Protein AF-A0A418YA74-F1 (afdb_monomer_lite)

InterPro domains:
  IPR005184 Domain of unknown function DUF306, Meta/HslJ [PF03724] (39-128)
  IPR038670 HslJ-like superfamily [G3DSA:2.40.128.270] (34-141)
  IPR053147 Heat shock protein HslJ-like [PTHR35535] (6-137)

Organism: NCBI:txid2303987

pLDDT: mean 80.52, std 19.24, range [32.88, 97.94]

Foldseek 3Di:
DDDDDDDDDDDDDDPPPDDDPPPVVPPPPPPPQQQDQDDDFAKKFWQDWAHDGDDDDLDWIWGDDPFKIWTDLSFWTKIWGWGGDRQKIATDIDIDDDDDDPVSVVSSVVVVVQRHIFGWGQDPAWTWTDDVITITIHGQDDDPPAAHSLRHHVQFLHLVNLLVCLLVLVLLSSLLSLLQNLLVVPPHDDSVPADQQDWSCNRCVDPSSLVSSLVSLCSNLCSLVVPDDPVNSVVLSVVQPNRGGSNSNSVSSVVSNDD

Sequence (259 aa):
MKYLTAVTALTATLYLSACQSDEQDSSTPPTAHAALTEIPAGDWLLVQKAQQRFSGEEQPQFVVNADEIVGSDGCNRVKGNYQIVQGRFSSELMGTRKACEPSKMALANAFNQLMTDSQVTLVQQDLVFSGEEEWRFRLRQPQESAADSQGHGPDSGTLESIGALVWQEKYQQATKEAFWLASQNGAPAPLSTISMNDAASLYLINEHSFMALSDALYAGVKRKHNSLSTAQWQKAWINAPQDGSLQQWADFVQQQVAP

Secondary structure (DSSP, 8-state):
---------------------------PPP---PPPSSPPSEEEEEEEETTEE--STTS-EEEE-SSEEEEE-SSSEEEEEEEEETTEEEEEEEE------HHHHHHHHHHHHHHHEEEEEEETTEEEEESSSEEEEEEE----SS-BTTTB-TTTTSHHHHHHHHHTT-HHHHHHHHHHHHHTTSS---GGG--TTSBGGGT--SHHHHHHHHHHHHHHHHHHSTT--HHHHHHHHTTS-TTSBHHHHHHHHHHHH--

Structure (mmCIF, N/CA/C/O backbone):
data_AF-A0A418YA74-F1
#
_entry.id   AF-A0A418YA74-F1
#
loop_
_atom_site.group_PDB
_atom_site.id
_atom_site.type_symbol
_atom_site.label_atom_id
_atom_site.label_alt_id
_atom_site.label_comp_id
_atom_site.label_asym_id
_atom_site.label_entity_id
_atom_site.label_seq_id
_atom_site.pdbx_PDB_ins_code
_atom_site.Cartn_x
_atom_site.Cartn_y
_atom_site.Cartn_z
_atom_site.occupancy
_atom_site.B_iso_or_equiv
_atom_site.auth_seq_id
_atom_site.auth_comp_id
_atom_site.auth_asym_id
_atom_site.auth_atom_id
_atom_site.pdbx_PDB_model_num
ATOM 1 N N . MET A 1 1 ? 51.220 -28.040 62.172 1.00 36.12 1 MET A N 1
ATOM 2 C CA . MET A 1 1 ? 52.446 -28.420 61.430 1.00 36.12 1 MET A CA 1
ATOM 3 C C . MET A 1 1 ? 52.075 -29.627 60.568 1.00 36.12 1 MET A C 1
ATOM 5 O O . MET A 1 1 ? 51.506 -30.548 61.126 1.00 36.12 1 MET A O 1
ATOM 9 N N . LYS A 1 2 ? 52.055 -29.518 59.225 1.00 36.34 2 LYS A N 1
ATOM 10 C CA . LYS A 1 2 ? 53.172 -29.911 58.322 1.00 36.34 2 LYS A CA 1
ATOM 11 C C . LYS A 1 2 ? 53.558 -31.383 58.596 1.00 36.34 2 LYS A C 1
ATOM 13 O O . LYS A 1 2 ? 54.011 -31.627 59.701 1.00 36.34 2 LYS A O 1
ATOM 18 N N . TYR A 1 3 ? 53.405 -32.406 57.750 1.00 39.81 3 TYR A N 1
ATOM 19 C CA . TYR A 1 3 ? 53.555 -32.612 56.294 1.00 39.81 3 TYR A CA 1
ATOM 20 C C . TYR A 1 3 ? 53.108 -34.088 56.025 1.00 39.81 3 TYR A C 1
ATOM 22 O O . TYR A 1 3 ? 53.285 -34.912 56.912 1.00 39.81 3 TYR A O 1
ATOM 30 N N . LEU A 1 4 ? 52.357 -34.451 54.974 1.00 41.69 4 LEU A N 1
ATOM 31 C CA . LEU A 1 4 ? 52.767 -34.786 53.589 1.00 41.69 4 LEU A CA 1
ATOM 32 C C . LEU A 1 4 ? 52.530 -36.288 53.266 1.00 41.69 4 LEU A C 1
ATOM 34 O O . LEU A 1 4 ? 53.088 -37.168 53.907 1.00 41.69 4 LEU A O 1
ATOM 38 N N . THR A 1 5 ? 51.686 -36.505 52.248 1.00 46.53 5 THR A N 1
ATOM 39 C CA . THR A 1 5 ? 51.640 -37.583 51.225 1.00 46.53 5 THR A CA 1
ATOM 40 C C . THR A 1 5 ? 51.884 -39.057 51.566 1.00 46.53 5 THR A C 1
ATOM 42 O O . THR A 1 5 ? 52.995 -39.454 51.899 1.00 46.53 5 THR A O 1
ATOM 45 N N . ALA A 1 6 ? 50.932 -39.892 51.133 1.00 49.50 6 ALA A N 1
ATOM 46 C CA . ALA A 1 6 ? 51.239 -41.073 50.324 1.00 49.50 6 ALA A CA 1
ATOM 47 C C . ALA A 1 6 ? 50.156 -41.272 49.246 1.00 49.50 6 ALA A C 1
ATOM 49 O O . ALA A 1 6 ? 48.977 -41.447 49.541 1.00 49.50 6 ALA A O 1
ATOM 50 N N . VAL A 1 7 ? 50.594 -41.189 47.991 1.00 46.22 7 VAL A N 1
ATOM 51 C CA . VAL A 1 7 ? 49.857 -41.510 46.763 1.00 46.22 7 VAL A CA 1
ATOM 52 C C . VAL A 1 7 ? 49.856 -43.029 46.595 1.00 46.22 7 VAL A C 1
ATOM 54 O O . VAL A 1 7 ? 50.910 -43.647 46.703 1.00 46.22 7 VAL A O 1
ATOM 57 N N . THR A 1 8 ? 48.709 -43.642 46.297 1.00 54.69 8 THR A N 1
ATOM 58 C CA . THR A 1 8 ? 48.658 -44.971 45.662 1.00 54.69 8 THR A CA 1
ATOM 59 C C . THR A 1 8 ? 47.537 -44.990 44.627 1.00 54.69 8 THR A C 1
ATOM 61 O O . THR A 1 8 ? 46.531 -44.299 44.763 1.00 54.69 8 THR A O 1
ATOM 64 N N . ALA A 1 9 ? 47.802 -45.704 43.544 1.00 46.19 9 ALA A N 1
ATOM 65 C CA . ALA A 1 9 ? 47.314 -45.458 42.203 1.00 46.19 9 ALA A CA 1
ATOM 66 C C . ALA A 1 9 ? 46.161 -46.379 41.766 1.00 46.19 9 ALA A C 1
ATOM 68 O O . ALA A 1 9 ? 45.933 -47.431 42.350 1.00 46.19 9 ALA A O 1
ATOM 69 N N . LEU A 1 10 ? 45.571 -45.988 40.630 1.00 47.34 10 LEU A N 1
ATOM 70 C CA . LEU A 1 10 ? 44.869 -46.803 39.631 1.00 47.34 10 LEU A CA 1
ATOM 71 C C . LEU A 1 10 ? 43.569 -47.521 40.041 1.00 47.34 10 LEU A C 1
ATOM 73 O O . LEU A 1 10 ? 43.581 -48.611 40.603 1.00 47.34 10 LEU A O 1
ATOM 77 N N . THR A 1 11 ? 42.451 -47.056 39.478 1.00 50.97 11 THR A N 1
ATOM 78 C CA . THR A 1 11 ? 41.651 -47.936 38.607 1.00 50.97 11 THR A CA 1
ATOM 79 C C . THR A 1 11 ? 40.905 -47.120 37.557 1.00 50.97 11 THR A C 1
ATOM 81 O O . THR A 1 11 ? 40.208 -46.156 37.856 1.00 50.97 11 THR A O 1
ATOM 84 N N . ALA A 1 12 ? 41.129 -47.499 36.302 1.00 51.12 12 ALA A N 1
ATOM 85 C CA . ALA A 1 12 ? 40.514 -46.936 35.117 1.00 51.12 12 ALA A CA 1
ATOM 86 C C . ALA A 1 12 ? 39.092 -47.478 34.936 1.00 51.12 12 ALA A C 1
ATOM 88 O O . ALA A 1 12 ? 38.867 -48.685 35.028 1.00 51.12 12 ALA A O 1
ATOM 89 N N . THR A 1 13 ? 38.150 -46.611 34.571 1.00 57.94 13 THR A N 1
ATOM 90 C CA . THR A 1 13 ? 36.995 -47.022 33.764 1.00 57.94 13 THR A CA 1
ATOM 91 C C . THR A 1 13 ? 36.614 -45.866 32.848 1.00 57.94 13 THR A C 1
ATOM 93 O O . THR A 1 13 ? 35.914 -44.931 33.226 1.00 57.94 13 THR A O 1
ATOM 96 N N . LEU A 1 14 ? 37.162 -45.918 31.635 1.00 50.47 14 LEU A N 1
ATOM 97 C CA . LEU A 1 14 ? 36.736 -45.116 30.497 1.00 50.47 14 LEU A CA 1
ATOM 98 C C . LEU A 1 14 ? 35.349 -45.612 30.077 1.00 50.47 14 LEU A C 1
ATOM 100 O O . LEU A 1 14 ? 35.235 -46.676 29.473 1.00 50.47 14 LEU A O 1
ATOM 104 N N . TYR A 1 15 ? 34.301 -44.849 30.383 1.00 50.25 15 TYR A N 1
ATOM 105 C CA . TYR A 1 15 ? 33.052 -44.958 29.637 1.00 50.25 15 TYR A CA 1
ATOM 106 C C . TYR A 1 15 ? 33.233 -44.194 28.325 1.00 50.25 15 TYR A C 1
ATOM 108 O O . TYR A 1 15 ? 33.188 -42.967 28.282 1.00 50.25 15 TYR A O 1
ATOM 116 N N . LEU A 1 16 ? 33.486 -44.951 27.258 1.00 44.97 16 LEU A N 1
ATOM 117 C CA . LEU A 1 16 ? 33.299 -44.511 25.882 1.00 44.97 16 LEU A CA 1
ATOM 118 C C . LEU A 1 16 ? 31.799 -44.262 25.681 1.00 44.97 16 LEU A C 1
ATOM 120 O O . LEU A 1 16 ? 31.042 -45.196 25.424 1.00 44.97 16 LEU A O 1
ATOM 124 N N . SER A 1 17 ? 31.362 -43.009 25.818 1.00 49.75 17 SER A N 1
ATOM 125 C CA . SER A 1 17 ? 30.113 -42.577 25.193 1.00 49.75 17 SER A CA 1
ATOM 126 C C . SER A 1 17 ? 30.372 -42.553 23.694 1.00 49.75 17 SER A C 1
ATOM 128 O O . SER A 1 17 ? 31.098 -41.695 23.194 1.00 49.75 17 SER A O 1
ATOM 130 N N . ALA A 1 18 ? 29.842 -43.557 23.005 1.00 48.38 18 ALA A N 1
ATOM 131 C CA . ALA A 1 18 ? 29.835 -43.615 21.558 1.00 48.38 18 ALA A CA 1
ATOM 132 C C . ALA A 1 18 ? 29.141 -42.373 20.986 1.00 48.38 18 ALA A C 1
ATOM 134 O O . ALA A 1 18 ? 28.155 -41.877 21.533 1.00 48.38 18 ALA A O 1
ATOM 135 N N . CYS A 1 19 ? 29.702 -41.885 19.886 1.00 43.66 19 CYS A N 1
ATOM 136 C CA . CYS A 1 19 ? 29.182 -40.815 19.062 1.00 43.66 19 CYS A CA 1
ATOM 137 C C . CYS A 1 19 ? 27.720 -41.069 18.672 1.00 43.66 19 CYS A C 1
ATOM 139 O O . CYS A 1 19 ? 27.416 -42.073 18.033 1.00 43.66 19 CYS A O 1
ATOM 141 N N . GLN A 1 20 ? 26.856 -40.100 18.938 1.00 39.03 20 GLN A N 1
ATOM 142 C CA . GLN A 1 20 ? 25.857 -39.702 17.955 1.00 39.03 20 GLN A CA 1
ATOM 143 C C . GLN A 1 20 ? 26.045 -38.207 17.750 1.00 39.03 20 GLN A C 1
ATOM 145 O O . GLN A 1 20 ? 25.4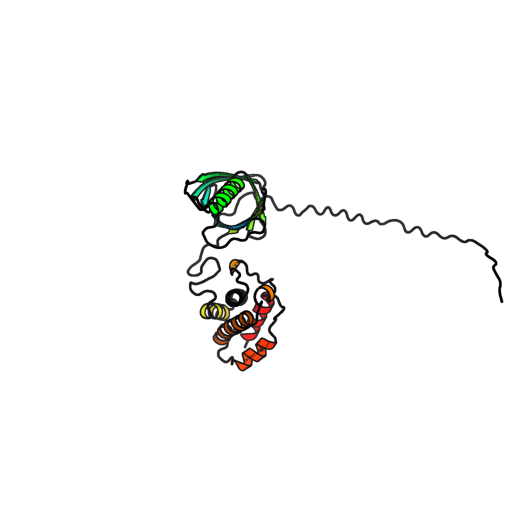43 -37.367 18.409 1.00 39.03 20 GLN A O 1
ATOM 150 N N . SER A 1 21 ? 26.995 -37.895 16.871 1.00 40.81 21 SER A N 1
ATOM 151 C CA . SER A 1 21 ? 26.907 -36.671 16.098 1.00 40.81 21 SER A CA 1
ATOM 152 C C . SER A 1 21 ? 25.677 -36.852 15.220 1.00 40.81 21 SER A C 1
ATOM 154 O O . SER A 1 21 ? 25.744 -37.549 14.210 1.00 40.81 21 SER A O 1
ATOM 156 N N . ASP A 1 22 ? 24.547 -36.286 15.630 1.00 39.03 22 ASP A N 1
ATOM 157 C CA . ASP A 1 22 ? 23.530 -35.900 14.665 1.00 39.03 22 ASP A CA 1
ATOM 158 C C . ASP A 1 22 ? 24.174 -34.808 13.801 1.00 39.03 22 ASP A C 1
ATOM 160 O O . ASP A 1 22 ? 24.090 -33.612 14.081 1.00 39.03 22 ASP A O 1
ATOM 164 N N . GLU A 1 23 ? 24.884 -35.230 12.752 1.00 43.81 23 GLU A N 1
ATOM 165 C CA . GLU A 1 23 ? 24.943 -34.458 11.518 1.00 43.81 23 GLU A CA 1
ATOM 166 C C . GLU A 1 23 ? 23.504 -34.400 11.012 1.00 43.81 23 GLU A C 1
ATOM 168 O O . GLU A 1 23 ? 23.053 -35.205 10.200 1.00 43.81 23 GLU A O 1
ATOM 173 N N . GLN A 1 24 ? 22.753 -33.459 11.581 1.00 39.88 24 GLN A N 1
ATOM 174 C CA . GLN A 1 24 ? 21.506 -32.977 11.034 1.00 39.88 24 GLN A CA 1
ATOM 175 C C . GLN A 1 24 ? 21.878 -32.271 9.736 1.00 39.88 24 GLN A C 1
ATOM 177 O O . GLN A 1 24 ? 22.082 -31.054 9.690 1.00 39.88 24 GLN A O 1
ATOM 182 N N . ASP A 1 25 ? 22.043 -33.103 8.711 1.00 34.56 25 ASP A N 1
ATOM 183 C CA . ASP A 1 25 ? 22.158 -32.751 7.315 1.00 34.56 25 ASP A CA 1
ATOM 184 C C . ASP A 1 25 ? 20.941 -31.881 7.007 1.00 34.56 25 ASP A C 1
ATOM 186 O O . ASP A 1 25 ? 19.811 -32.329 6.802 1.00 34.56 25 ASP A O 1
ATOM 190 N N . SER A 1 26 ? 21.172 -30.579 7.148 1.00 41.38 26 SER A N 1
ATOM 191 C CA . SER A 1 26 ? 20.227 -29.513 6.878 1.00 41.38 26 SER A CA 1
ATOM 192 C C . SER A 1 26 ? 20.188 -29.342 5.372 1.00 41.38 26 SER A C 1
ATOM 194 O O . SER A 1 26 ? 20.592 -28.327 4.817 1.00 41.38 26 SER A O 1
ATOM 196 N N . SER A 1 27 ? 19.723 -30.388 4.711 1.00 40.53 27 SER A N 1
ATOM 197 C CA . SER A 1 27 ? 19.355 -30.411 3.313 1.00 40.53 27 SER A CA 1
ATOM 198 C C . SER A 1 27 ? 17.867 -30.739 3.227 1.00 40.53 27 SER A C 1
ATOM 200 O O . SER A 1 27 ? 17.418 -31.567 2.440 1.00 40.53 27 SER A O 1
ATOM 202 N N . THR A 1 28 ? 17.056 -29.997 3.996 1.00 33.88 28 THR A N 1
ATOM 203 C CA . THR A 1 28 ? 15.762 -29.571 3.457 1.00 33.88 28 THR A CA 1
ATOM 204 C C . THR A 1 28 ? 16.103 -28.899 2.128 1.00 33.88 28 THR A C 1
ATOM 206 O O . THR A 1 28 ? 16.851 -27.913 2.148 1.00 33.88 28 THR A O 1
ATOM 209 N N . PRO A 1 29 ? 15.640 -29.410 0.972 1.00 40.47 29 PRO A N 1
ATOM 210 C CA . PRO A 1 29 ? 15.758 -28.655 -0.263 1.00 40.47 29 PRO A CA 1
ATOM 211 C C . PRO A 1 29 ? 15.197 -27.266 0.043 1.00 40.47 29 PRO A C 1
ATOM 213 O O . PRO A 1 29 ? 14.137 -27.209 0.681 1.00 40.47 29 PRO A O 1
ATOM 216 N N . PRO A 1 30 ? 15.868 -26.157 -0.330 1.00 41.78 30 PRO A N 1
ATOM 217 C CA . PRO A 1 30 ? 15.207 -24.863 -0.266 1.00 41.78 30 PRO A CA 1
ATOM 218 C C . PRO A 1 30 ? 13.873 -25.078 -0.960 1.00 41.78 30 PRO A C 1
ATOM 220 O O . PRO A 1 30 ? 13.881 -25.601 -2.076 1.00 41.78 30 PRO A O 1
ATOM 223 N N . THR A 1 31 ? 12.765 -24.838 -0.247 1.00 42.84 31 THR A N 1
ATOM 224 C CA . THR A 1 31 ? 11.407 -25.008 -0.763 1.00 42.84 31 THR A CA 1
ATOM 225 C C . THR A 1 31 ? 11.434 -24.466 -2.170 1.00 42.84 31 THR A C 1
ATOM 227 O O . THR A 1 31 ? 11.584 -23.256 -2.331 1.00 42.84 31 THR A O 1
ATOM 230 N N . ALA A 1 32 ? 11.441 -25.357 -3.166 1.00 44.25 32 ALA A N 1
ATOM 231 C CA . ALA A 1 32 ? 11.637 -24.948 -4.538 1.00 44.25 32 ALA A CA 1
ATOM 232 C C . ALA A 1 32 ? 10.431 -24.072 -4.829 1.00 44.25 32 ALA A C 1
ATOM 234 O O . ALA A 1 32 ? 9.308 -24.570 -4.917 1.00 44.25 32 ALA A O 1
ATOM 235 N N . HIS A 1 33 ? 10.637 -22.755 -4.823 1.00 49.47 33 HIS A N 1
ATOM 236 C CA . HIS A 1 33 ? 9.615 -21.818 -5.229 1.00 49.47 33 HIS A CA 1
ATOM 237 C C . HIS A 1 33 ? 9.310 -22.229 -6.655 1.00 49.47 33 HIS A C 1
ATOM 239 O O . HIS A 1 33 ? 10.195 -22.176 -7.510 1.00 49.47 33 HIS A O 1
ATOM 245 N N . ALA A 1 34 ? 8.122 -22.806 -6.853 1.00 57.62 34 ALA A N 1
ATOM 246 C CA . ALA A 1 34 ? 7.727 -23.343 -8.137 1.00 57.62 34 ALA A CA 1
ATOM 247 C C . ALA A 1 34 ? 7.996 -22.256 -9.175 1.00 57.62 34 ALA A C 1
ATOM 249 O O . ALA A 1 34 ? 7.521 -21.127 -9.030 1.00 57.62 34 ALA A O 1
ATOM 250 N N . ALA A 1 35 ? 8.855 -22.576 -10.143 1.00 66.94 35 ALA A N 1
ATOM 251 C CA . ALA A 1 35 ? 9.272 -21.613 -11.139 1.00 66.94 35 ALA A CA 1
ATOM 252 C C . ALA A 1 35 ? 8.021 -21.111 -11.860 1.00 66.94 35 ALA A C 1
ATOM 254 O O . ALA A 1 35 ? 7.203 -21.915 -12.315 1.00 66.94 35 ALA A O 1
ATOM 255 N N . LEU A 1 36 ? 7.855 -19.790 -11.912 1.00 81.19 36 LEU A N 1
ATOM 256 C CA . LEU A 1 36 ? 6.684 -19.181 -12.520 1.00 81.19 36 LEU A CA 1
ATOM 257 C C . LEU A 1 36 ? 6.618 -19.612 -13.995 1.00 81.19 36 LEU A C 1
ATOM 259 O O . LEU A 1 36 ? 7.619 -19.521 -14.709 1.00 81.19 36 LEU A O 1
ATOM 263 N N . THR A 1 37 ? 5.468 -20.111 -14.444 1.00 82.88 37 THR A N 1
ATOM 264 C CA . THR A 1 37 ? 5.239 -20.482 -15.853 1.00 82.88 37 THR A CA 1
ATOM 265 C C . THR A 1 37 ? 4.468 -19.410 -16.615 1.00 82.88 37 THR A C 1
ATOM 267 O O . THR A 1 37 ? 4.567 -19.337 -17.833 1.00 82.88 37 THR A O 1
ATOM 270 N N . GLU A 1 38 ? 3.736 -18.560 -15.900 1.00 86.62 38 GLU A N 1
ATOM 271 C CA . GLU A 1 38 ? 2.968 -17.441 -16.438 1.00 86.62 38 GLU A CA 1
ATOM 272 C C . GLU A 1 38 ? 2.852 -16.338 -15.381 1.00 86.62 38 GLU A C 1
ATOM 274 O O . GLU A 1 38 ? 2.780 -16.623 -14.184 1.00 86.62 38 GLU A O 1
ATOM 279 N N . ILE A 1 39 ? 2.834 -15.074 -15.809 1.00 88.19 39 ILE A N 1
ATOM 280 C CA . ILE A 1 39 ? 2.471 -13.968 -14.918 1.00 88.19 39 ILE A CA 1
ATOM 281 C C . ILE A 1 39 ? 0.942 -13.858 -14.893 1.00 88.19 39 ILE A C 1
ATOM 283 O O . ILE A 1 39 ? 0.338 -13.822 -15.967 1.00 88.19 39 ILE A O 1
ATOM 287 N N . PRO A 1 40 ? 0.304 -13.760 -13.710 1.00 88.50 40 PRO A N 1
ATOM 288 C CA . PRO A 1 40 ? -1.126 -13.506 -13.640 1.00 88.50 40 PRO A CA 1
ATOM 289 C C . PRO A 1 40 ? -1.494 -12.206 -14.363 1.00 88.50 40 PRO A C 1
ATOM 291 O O . PRO A 1 40 ? -0.866 -11.162 -14.153 1.00 88.50 40 PRO A O 1
ATOM 294 N N . ALA A 1 41 ? -2.528 -12.278 -15.199 1.00 87.50 41 ALA A N 1
ATOM 295 C CA . ALA A 1 41 ? -3.033 -11.121 -15.922 1.00 87.50 41 ALA A CA 1
ATOM 296 C C . ALA A 1 41 ? -3.473 -10.007 -14.960 1.00 87.50 41 ALA A C 1
ATOM 298 O O . ALA A 1 41 ? -4.024 -10.269 -13.886 1.00 87.50 41 ALA A O 1
ATOM 299 N N . GLY A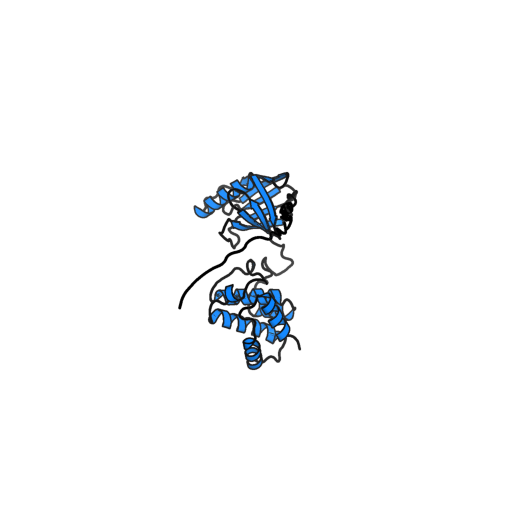 1 42 ? -3.263 -8.760 -15.373 1.00 86.38 42 GLY A N 1
ATOM 300 C CA . GLY A 1 42 ? -3.671 -7.580 -14.618 1.00 86.38 42 GLY A CA 1
ATOM 301 C C . GLY A 1 42 ? -2.639 -6.462 -14.635 1.00 86.38 42 GLY A C 1
ATOM 302 O O . GLY A 1 42 ? -1.637 -6.530 -15.339 1.00 86.38 42 GLY A O 1
ATOM 303 N N . ASP A 1 43 ? -2.929 -5.401 -13.891 1.00 87.62 43 ASP A N 1
ATOM 304 C CA . ASP A 1 43 ? -2.124 -4.182 -13.842 1.00 87.62 43 ASP A CA 1
ATOM 305 C C . ASP A 1 43 ? -1.144 -4.251 -12.667 1.00 87.62 43 ASP A C 1
ATOM 307 O O . ASP A 1 43 ? -1.552 -4.409 -11.524 1.00 87.62 43 ASP A O 1
ATOM 311 N N . TRP A 1 44 ? 0.151 -4.185 -12.937 1.00 92.31 44 TRP A N 1
ATOM 312 C CA . TRP A 1 44 ? 1.227 -4.374 -11.975 1.00 92.31 44 TRP A CA 1
ATOM 313 C C . TRP A 1 44 ? 1.992 -3.070 -11.776 1.00 92.31 44 TRP A C 1
ATOM 315 O O . TRP A 1 44 ? 2.490 -2.470 -12.727 1.00 92.31 44 TRP A O 1
ATOM 325 N N . LEU A 1 45 ? 2.133 -2.647 -10.521 1.00 91.81 45 LEU A N 1
ATOM 326 C CA . LEU A 1 45 ? 2.744 -1.373 -10.145 1.00 91.81 45 LEU A CA 1
ATOM 327 C C . LEU A 1 45 ? 4.025 -1.598 -9.333 1.00 91.81 45 LEU A C 1
ATOM 329 O O . LEU A 1 45 ? 4.005 -2.353 -8.360 1.00 91.81 45 LEU A O 1
ATOM 333 N N . LEU A 1 46 ? 5.124 -0.918 -9.681 1.00 93.12 46 LEU A N 1
ATOM 334 C CA . LEU A 1 46 ? 6.378 -0.985 -8.920 1.00 93.12 46 LEU A CA 1
ATOM 335 C C . LEU A 1 46 ? 6.175 -0.440 -7.506 1.00 93.12 46 LEU A C 1
ATOM 337 O O . LEU A 1 46 ? 5.866 0.732 -7.364 1.00 93.12 46 LEU A O 1
ATOM 341 N N . VAL A 1 47 ? 6.410 -1.228 -6.459 1.00 88.50 47 VAL A N 1
ATOM 342 C CA . VAL A 1 47 ? 6.322 -0.759 -5.060 1.00 88.50 47 VAL A CA 1
ATOM 343 C C . VAL A 1 47 ? 7.688 -0.627 -4.391 1.00 88.50 47 VAL A C 1
ATOM 345 O O . VAL A 1 47 ? 7.838 0.139 -3.436 1.00 88.50 47 VAL A O 1
ATOM 348 N N . GLN A 1 48 ? 8.700 -1.341 -4.894 1.00 88.50 48 GLN A N 1
ATOM 349 C CA . GLN A 1 48 ? 10.036 -1.348 -4.305 1.00 88.50 48 GLN A CA 1
ATOM 350 C C . GLN A 1 48 ? 11.126 -1.717 -5.323 1.00 88.50 48 GLN A C 1
ATOM 352 O O . GLN A 1 48 ? 10.939 -2.625 -6.130 1.00 88.50 48 GLN A O 1
ATOM 357 N N . LYS A 1 49 ? 12.280 -1.046 -5.227 1.00 92.31 49 LYS A N 1
ATOM 358 C CA . LYS A 1 49 ? 13.547 -1.378 -5.903 1.00 92.31 49 LYS A CA 1
ATOM 359 C C . LYS A 1 49 ? 14.655 -1.357 -4.857 1.00 92.31 49 LYS A C 1
ATOM 361 O O . LYS A 1 49 ? 14.906 -0.308 -4.260 1.00 92.31 49 LYS A O 1
ATOM 366 N N . ALA A 1 50 ? 15.295 -2.495 -4.606 1.00 90.19 50 ALA A N 1
ATOM 367 C CA . ALA A 1 50 ? 16.206 -2.670 -3.476 1.00 90.19 50 ALA A CA 1
ATOM 368 C C . ALA A 1 50 ? 15.564 -2.175 -2.159 1.00 90.19 50 ALA A C 1
ATOM 370 O O . ALA A 1 50 ? 14.549 -2.717 -1.732 1.00 90.19 50 ALA A O 1
ATOM 371 N N . GLN A 1 51 ? 16.109 -1.135 -1.520 1.00 83.38 51 GLN A N 1
ATOM 372 C CA . GLN A 1 51 ? 15.547 -0.537 -0.295 1.00 83.38 51 GL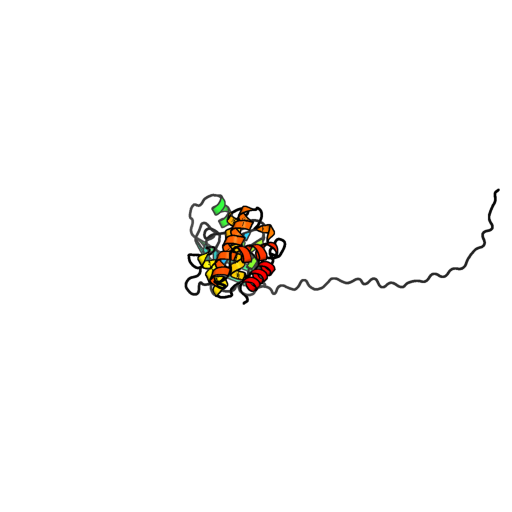N A CA 1
ATOM 373 C C . GLN A 1 51 ? 14.647 0.684 -0.557 1.00 83.38 51 GLN A C 1
ATOM 375 O O . GLN A 1 51 ? 13.999 1.187 0.361 1.00 83.38 51 GLN A O 1
ATOM 380 N N . GLN A 1 52 ? 14.592 1.178 -1.797 1.00 81.94 52 GLN A N 1
ATOM 381 C CA . GLN A 1 52 ? 13.775 2.330 -2.157 1.00 81.94 52 GLN A CA 1
ATOM 382 C C . GLN A 1 52 ? 12.318 1.905 -2.350 1.00 81.94 52 GLN A C 1
ATOM 384 O O . GLN A 1 52 ? 12.027 1.011 -3.146 1.00 81.94 52 GLN A O 1
ATOM 389 N N . ARG A 1 53 ? 11.400 2.577 -1.647 1.00 83.00 53 ARG A N 1
ATOM 390 C CA . ARG A 1 53 ? 9.950 2.393 -1.791 1.00 83.00 53 ARG A CA 1
ATOM 391 C C . ARG A 1 53 ? 9.346 3.476 -2.673 1.00 83.00 53 ARG A C 1
ATOM 393 O O . ARG A 1 53 ? 9.804 4.618 -2.651 1.00 83.00 53 ARG A O 1
ATOM 400 N N . PHE A 1 54 ? 8.313 3.103 -3.418 1.00 78.50 54 PHE A N 1
ATOM 401 C CA . PHE A 1 54 ? 7.627 3.975 -4.366 1.00 78.50 54 PHE A CA 1
ATOM 402 C C . PHE A 1 54 ? 6.136 4.077 -4.024 1.00 78.50 54 PHE A C 1
ATOM 404 O O . PHE A 1 54 ? 5.525 3.115 -3.553 1.00 78.50 54 PHE A O 1
ATOM 411 N N . SER A 1 55 ? 5.554 5.252 -4.255 1.00 71.56 55 SER A N 1
ATOM 412 C CA . SER A 1 55 ? 4.116 5.500 -4.172 1.00 71.56 55 SER A CA 1
ATOM 413 C C . SER A 1 55 ? 3.668 6.461 -5.279 1.00 71.56 55 SER A C 1
ATOM 415 O O . SER A 1 55 ? 4.416 7.347 -5.694 1.00 71.56 55 SER A O 1
ATOM 417 N N . GLY A 1 56 ? 2.420 6.302 -5.730 1.00 62.38 56 GLY A N 1
ATOM 418 C CA . GLY A 1 56 ? 1.809 7.139 -6.766 1.00 62.38 56 GLY A CA 1
ATOM 419 C C . GLY A 1 56 ? 1.858 6.540 -8.177 1.00 62.38 56 GLY A C 1
ATOM 420 O O . GLY A 1 56 ? 2.351 5.439 -8.401 1.00 62.38 56 GLY A O 1
ATOM 421 N N . GLU A 1 57 ? 1.294 7.268 -9.142 1.00 61.28 57 GLU A N 1
ATOM 422 C CA . GLU A 1 57 ? 1.093 6.787 -10.522 1.00 61.28 57 GLU A CA 1
ATOM 423 C C . GLU A 1 57 ? 2.286 7.038 -11.460 1.00 61.28 57 GLU A C 1
ATOM 425 O O . GLU A 1 57 ? 2.291 6.579 -12.601 1.00 61.28 57 GLU A O 1
ATOM 430 N N . GLU A 1 58 ? 3.303 7.774 -11.005 1.00 71.88 58 GLU A N 1
ATOM 431 C CA . GLU A 1 58 ? 4.453 8.150 -11.839 1.00 71.88 58 GLU A CA 1
ATOM 432 C C . GLU A 1 58 ? 5.575 7.097 -11.867 1.00 71.88 58 GLU A C 1
ATOM 434 O O . GLU A 1 58 ? 6.559 7.262 -12.591 1.00 71.88 58 GLU A O 1
ATOM 439 N N . GLN A 1 59 ? 5.451 6.023 -11.086 1.00 84.94 59 GLN A N 1
ATOM 440 C CA . GLN A 1 59 ? 6.399 4.908 -11.080 1.00 84.94 59 GLN A CA 1
ATOM 441 C C . GLN A 1 59 ? 6.137 3.925 -12.236 1.00 84.94 59 GLN A C 1
ATOM 443 O O . GLN A 1 59 ? 5.043 3.919 -12.809 1.00 84.94 59 GLN A O 1
ATOM 448 N N . PRO A 1 60 ? 7.125 3.085 -12.599 1.00 94.69 60 PRO A N 1
ATOM 449 C CA . PRO A 1 60 ? 6.926 2.037 -13.585 1.00 94.69 60 PRO A CA 1
ATOM 450 C C . PRO A 1 60 ? 5.713 1.159 -13.264 1.00 94.69 60 PRO A C 1
ATOM 452 O O . PRO A 1 60 ? 5.523 0.718 -12.127 1.00 94.69 60 PRO A O 1
ATOM 455 N N . GLN A 1 61 ? 4.900 0.910 -14.284 1.00 93.38 61 GLN A N 1
ATOM 456 C CA . GLN A 1 61 ? 3.690 0.097 -14.199 1.00 93.38 61 GLN A CA 1
ATOM 457 C C . GLN A 1 61 ? 3.441 -0.603 -15.525 1.00 93.38 61 GLN A C 1
ATOM 459 O O . GLN A 1 61 ? 3.750 -0.050 -16.583 1.00 93.38 61 GLN A O 1
ATOM 464 N N . PHE A 1 62 ? 2.865 -1.795 -15.491 1.00 94.19 62 PHE A N 1
ATOM 465 C CA . PHE A 1 62 ? 2.568 -2.538 -16.702 1.00 94.19 62 PHE A CA 1
ATOM 466 C C . PHE A 1 62 ? 1.360 -3.452 -16.533 1.00 94.19 62 PHE A C 1
ATOM 468 O O . PHE A 1 62 ? 1.163 -4.068 -15.497 1.00 94.19 62 PHE A O 1
ATOM 475 N N . VAL A 1 63 ? 0.562 -3.557 -17.584 1.00 92.12 63 VAL A N 1
ATOM 476 C CA . VAL A 1 63 ? -0.560 -4.478 -17.687 1.00 92.12 63 VAL A CA 1
ATOM 477 C C . VAL A 1 63 ? -0.091 -5.718 -18.421 1.00 92.12 63 VAL A C 1
ATOM 479 O O . VAL A 1 63 ? 0.469 -5.608 -19.510 1.00 92.12 63 VAL A O 1
ATOM 482 N N . VAL A 1 64 ? -0.338 -6.879 -17.828 1.00 91.69 64 VAL A N 1
ATOM 483 C CA . VAL A 1 64 ? -0.110 -8.190 -18.431 1.00 91.69 64 VAL A CA 1
ATOM 484 C C . VAL A 1 64 ? -1.424 -8.694 -19.003 1.00 91.69 64 VAL A C 1
ATOM 486 O O . VAL A 1 64 ? -2.399 -8.879 -18.271 1.00 91.69 64 VAL A O 1
ATOM 489 N N . ASN A 1 65 ? -1.423 -8.927 -20.309 1.00 86.75 65 ASN A N 1
ATOM 490 C CA . ASN A 1 65 ? -2.428 -9.706 -21.021 1.00 86.75 65 ASN A CA 1
ATOM 491 C C . ASN A 1 65 ? -1.807 -11.058 -21.421 1.00 86.75 65 ASN A C 1
ATOM 493 O O . ASN A 1 65 ? -0.656 -11.311 -21.088 1.00 86.75 65 ASN A O 1
ATOM 497 N N . ALA A 1 66 ? -2.556 -11.918 -22.121 1.00 81.25 66 ALA A N 1
ATOM 498 C CA . ALA A 1 66 ? -2.158 -13.301 -22.432 1.00 81.25 66 ALA A CA 1
ATOM 499 C C . ALA A 1 66 ? -0.670 -13.484 -22.816 1.00 81.25 66 ALA A C 1
ATOM 501 O O . ALA A 1 66 ? 0.005 -14.331 -22.240 1.00 81.25 66 ALA A O 1
ATOM 502 N N . ASP A 1 67 ? -0.164 -12.687 -23.756 1.00 82.56 67 ASP A N 1
ATOM 503 C CA . ASP A 1 67 ? 1.215 -12.732 -24.263 1.00 82.56 67 ASP A CA 1
ATOM 504 C C . ASP A 1 67 ? 1.829 -11.338 -24.499 1.00 82.56 67 ASP A C 1
ATOM 506 O O . ASP A 1 67 ? 2.972 -11.210 -24.944 1.00 82.56 67 ASP A O 1
ATOM 510 N N . GLU A 1 68 ? 1.094 -10.279 -24.158 1.00 91.25 68 GLU A N 1
ATOM 511 C CA . GLU A 1 68 ? 1.490 -8.887 -24.359 1.00 91.25 68 GLU A CA 1
ATOM 512 C C . GLU A 1 68 ? 1.566 -8.146 -23.023 1.00 91.25 68 GLU A C 1
ATOM 514 O O . GLU A 1 68 ? 0.725 -8.313 -22.136 1.00 91.25 68 GLU A O 1
ATOM 519 N N . ILE A 1 69 ? 2.552 -7.260 -22.919 1.00 94.50 69 ILE A N 1
ATOM 520 C CA . ILE A 1 69 ? 2.669 -6.275 -21.856 1.00 94.50 69 ILE A CA 1
ATOM 521 C C . ILE A 1 69 ? 2.547 -4.874 -22.438 1.00 94.50 69 ILE A C 1
ATOM 523 O O . ILE A 1 69 ? 3.206 -4.533 -23.421 1.00 94.50 69 ILE A O 1
ATOM 527 N N . VAL A 1 70 ? 1.744 -4.031 -21.789 1.00 93.75 70 VAL A N 1
ATOM 528 C CA . VAL A 1 70 ? 1.598 -2.605 -22.113 1.00 93.75 70 VAL A CA 1
ATOM 529 C C . VAL A 1 70 ? 1.753 -1.792 -20.838 1.00 93.75 70 VAL A C 1
ATOM 531 O O . VAL A 1 70 ? 1.113 -2.089 -19.838 1.00 93.75 70 VAL A O 1
ATOM 534 N N . GLY A 1 71 ? 2.569 -0.742 -20.842 1.00 93.38 71 GLY A N 1
ATOM 535 C CA . GLY A 1 71 ? 2.865 -0.025 -19.608 1.00 93.38 71 GLY A CA 1
ATOM 536 C C . GLY A 1 71 ? 3.574 1.311 -19.768 1.00 93.38 71 GLY A C 1
ATOM 537 O O . GLY A 1 71 ? 3.576 1.940 -20.830 1.00 93.38 71 GLY A O 1
ATOM 538 N N . SER A 1 72 ? 4.173 1.741 -18.666 1.00 94.44 72 SER A N 1
ATOM 539 C CA . SER A 1 72 ? 5.022 2.915 -18.532 1.00 94.44 72 SER A CA 1
ATOM 540 C C . SER A 1 72 ? 6.289 2.532 -17.776 1.00 94.44 72 SER A C 1
ATOM 542 O O . SER A 1 72 ? 6.205 1.882 -16.738 1.00 94.44 72 SER A O 1
ATOM 544 N N . ASP A 1 73 ? 7.447 2.990 -18.240 1.00 94.62 73 ASP A N 1
ATOM 545 C CA . ASP A 1 73 ? 8.725 2.862 -17.521 1.00 94.62 73 ASP A CA 1
ATOM 546 C C . ASP A 1 73 ? 8.957 4.023 -16.521 1.00 94.62 73 ASP A C 1
ATOM 548 O O . ASP A 1 73 ? 10.061 4.230 -16.024 1.00 94.62 73 ASP A O 1
ATOM 552 N N . GLY A 1 74 ? 7.909 4.809 -16.238 1.00 91.44 74 GLY A N 1
ATOM 553 C CA . GLY A 1 74 ? 7.950 6.030 -15.420 1.00 91.44 74 GLY A CA 1
ATOM 554 C C . GLY A 1 74 ? 8.225 7.312 -16.221 1.00 91.44 74 GLY A C 1
ATOM 555 O O . GLY A 1 74 ? 8.020 8.419 -15.720 1.00 91.44 74 GLY A O 1
ATOM 556 N N . CYS A 1 75 ? 8.636 7.193 -17.486 1.00 94.25 75 CYS A N 1
ATOM 557 C CA . CYS A 1 75 ? 8.840 8.321 -18.397 1.00 94.25 75 CYS A CA 1
ATOM 558 C C . CYS A 1 75 ? 8.106 8.126 -19.734 1.00 94.25 75 CYS A C 1
ATOM 560 O O . CYS A 1 75 ? 7.369 8.998 -20.210 1.00 94.25 75 CYS A O 1
ATOM 562 N N . ASN A 1 76 ? 8.295 6.962 -20.340 1.00 94.81 76 ASN A N 1
ATOM 563 C CA . ASN A 1 76 ? 7.811 6.563 -21.645 1.00 94.81 76 ASN A CA 1
ATOM 564 C C . ASN A 1 76 ? 6.717 5.518 -21.517 1.00 94.81 76 ASN A C 1
ATOM 566 O O . ASN A 1 76 ? 6.718 4.696 -20.608 1.00 94.81 76 ASN A O 1
ATOM 570 N N . ARG A 1 77 ? 5.809 5.513 -22.494 1.00 95.12 77 ARG A N 1
ATOM 571 C CA . ARG A 1 77 ? 4.922 4.365 -22.687 1.00 95.12 77 ARG A CA 1
ATOM 572 C C . ARG A 1 77 ? 5.702 3.265 -23.381 1.00 95.12 77 ARG A C 1
ATOM 574 O O . ARG A 1 77 ? 6.414 3.570 -24.336 1.00 95.12 77 ARG A O 1
ATOM 581 N N . VAL A 1 78 ? 5.518 2.031 -22.939 1.00 95.81 78 VAL A N 1
ATOM 582 C CA . VAL A 1 78 ? 6.153 0.830 -23.485 1.00 95.81 78 VAL A CA 1
ATOM 583 C C . VAL A 1 78 ? 5.096 -0.213 -23.825 1.00 95.81 78 VAL A C 1
ATOM 585 O O . VAL A 1 78 ? 4.025 -0.242 -23.219 1.00 95.81 78 VAL A O 1
ATOM 588 N N . LYS A 1 79 ? 5.383 -1.056 -24.810 1.00 96.38 79 LYS A N 1
ATOM 589 C CA . LYS A 1 79 ? 4.587 -2.237 -25.132 1.00 96.38 79 LYS A CA 1
ATOM 590 C C . LYS A 1 79 ? 5.444 -3.307 -25.792 1.00 96.38 79 LYS A C 1
ATOM 592 O O . LYS A 1 79 ? 6.394 -2.961 -26.493 1.00 96.38 79 LYS A O 1
ATOM 597 N N . GLY A 1 80 ? 5.091 -4.570 -25.632 1.00 94.94 80 GLY A N 1
ATOM 598 C CA . GLY A 1 80 ? 5.790 -5.663 -26.294 1.00 94.94 80 GLY A CA 1
ATOM 599 C C . GLY A 1 80 ? 5.297 -7.024 -25.844 1.00 94.94 80 GLY A C 1
ATOM 600 O O . GLY A 1 80 ? 4.530 -7.133 -24.891 1.00 94.94 80 GLY A O 1
ATOM 601 N N . ASN A 1 81 ? 5.764 -8.057 -26.530 1.00 95.25 81 ASN A N 1
ATOM 602 C CA . ASN A 1 81 ? 5.462 -9.429 -26.149 1.00 95.25 81 ASN A CA 1
ATOM 603 C C . ASN A 1 81 ? 6.425 -9.892 -25.057 1.00 95.25 81 ASN A C 1
ATOM 605 O O . ASN A 1 81 ? 7.559 -9.405 -24.971 1.00 95.25 81 ASN A O 1
ATOM 609 N N . TYR A 1 82 ? 5.989 -10.862 -24.261 1.00 94.94 82 TYR A N 1
ATOM 610 C CA . TYR A 1 82 ? 6.835 -11.502 -23.262 1.00 94.94 82 TYR A CA 1
ATOM 611 C C . TYR A 1 82 ? 6.706 -13.020 -23.304 1.00 94.94 82 TYR A C 1
ATOM 613 O O . TYR A 1 82 ? 5.770 -13.584 -23.864 1.00 94.94 82 TYR A O 1
ATOM 621 N N . GLN A 1 83 ? 7.667 -13.683 -22.678 1.00 94.12 83 GLN A N 1
ATOM 622 C CA . GLN A 1 83 ? 7.641 -15.120 -22.450 1.00 94.12 83 GLN A CA 1
ATOM 623 C C . GLN A 1 83 ? 8.268 -15.437 -21.098 1.00 94.12 83 GLN A C 1
ATOM 625 O O . GLN A 1 83 ? 9.116 -14.686 -20.600 1.00 94.12 83 GLN A O 1
ATOM 630 N N . ILE A 1 84 ? 7.864 -16.568 -20.522 1.00 93.19 84 ILE A N 1
ATOM 631 C CA . ILE A 1 84 ? 8.448 -17.093 -19.293 1.00 93.19 84 ILE A CA 1
ATOM 632 C C . ILE A 1 84 ? 8.845 -18.539 -19.516 1.00 93.19 84 ILE A C 1
ATOM 634 O O . ILE A 1 84 ? 8.021 -19.386 -19.852 1.00 93.19 84 ILE A O 1
ATOM 638 N N . VAL A 1 85 ? 10.125 -18.823 -19.314 1.00 93.06 85 VAL A N 1
ATOM 639 C CA . VAL A 1 85 ? 10.677 -20.167 -19.443 1.00 93.06 85 VAL A CA 1
ATOM 640 C C . VAL A 1 85 ? 11.421 -20.478 -18.158 1.00 93.06 85 VAL A C 1
ATOM 642 O O . VAL A 1 85 ? 12.417 -19.836 -17.843 1.00 93.06 85 VAL A O 1
ATOM 645 N N . GLN A 1 86 ? 10.921 -21.455 -17.395 1.00 90.12 86 GLN A N 1
ATOM 646 C CA . GLN A 1 86 ? 11.539 -21.900 -16.138 1.00 90.12 86 GLN A CA 1
ATOM 647 C C . GLN A 1 86 ? 11.761 -20.751 -15.131 1.00 90.12 86 GLN A C 1
ATOM 649 O O . GLN A 1 86 ? 12.826 -20.643 -14.529 1.00 90.12 86 GLN A O 1
ATOM 654 N N . GLY A 1 87 ? 10.766 -19.872 -14.954 1.00 91.38 87 GLY A N 1
ATOM 655 C CA . GLY A 1 87 ? 10.867 -18.726 -14.041 1.00 91.38 87 GLY A CA 1
ATOM 656 C C . GLY A 1 87 ? 11.777 -17.599 -14.537 1.00 91.38 87 GLY A C 1
ATOM 657 O O . GLY A 1 87 ? 12.029 -16.654 -13.796 1.00 91.38 87 GLY A O 1
ATOM 658 N N . ARG A 1 88 ? 12.270 -17.669 -15.779 1.00 94.44 88 ARG A N 1
ATOM 659 C CA . ARG A 1 88 ? 12.994 -16.580 -16.435 1.00 94.44 88 ARG A CA 1
ATOM 660 C C . ARG A 1 88 ? 12.054 -15.830 -17.366 1.00 94.44 88 ARG A C 1
ATOM 662 O O . ARG A 1 88 ? 11.507 -16.421 -18.294 1.00 94.44 88 ARG A O 1
ATOM 669 N N . PHE A 1 89 ? 11.861 -14.553 -17.089 1.00 94.50 89 PHE A N 1
ATOM 670 C CA . PHE A 1 89 ? 11.094 -13.620 -17.892 1.00 94.50 89 PHE A CA 1
ATOM 671 C C . PHE A 1 89 ? 11.983 -12.980 -18.956 1.00 94.50 89 PHE A C 1
ATOM 673 O O . PHE A 1 89 ? 13.106 -12.575 -18.662 1.00 94.50 89 PHE A O 1
ATOM 680 N N . SER A 1 90 ? 11.458 -12.830 -20.167 1.00 94.31 90 SER A N 1
ATOM 681 C CA . SER A 1 90 ? 12.088 -12.020 -21.211 1.00 94.31 90 SER A CA 1
ATOM 682 C C . SER A 1 90 ? 11.034 -11.311 -22.049 1.00 94.31 90 SER A C 1
ATOM 684 O O . SER A 1 90 ? 9.993 -11.907 -22.342 1.00 94.31 90 SER A O 1
ATOM 686 N N . SER A 1 91 ? 11.314 -10.079 -22.467 1.00 94.19 91 SER A N 1
ATOM 687 C CA . SER A 1 91 ? 10.424 -9.306 -23.335 1.00 94.19 91 SER A CA 1
ATOM 688 C C . SER A 1 91 ? 11.189 -8.415 -24.310 1.00 94.19 91 SER A C 1
ATOM 690 O O . SER A 1 91 ? 12.327 -8.019 -24.058 1.00 94.19 91 SER A O 1
ATOM 692 N N . GLU A 1 92 ? 10.535 -8.069 -25.417 1.00 92.50 92 GLU A N 1
ATOM 693 C CA . GLU A 1 92 ? 11.028 -7.084 -26.382 1.00 92.50 92 GLU A CA 1
ATOM 694 C C . GLU A 1 92 ? 10.105 -5.866 -26.374 1.00 92.50 92 GLU A C 1
ATOM 696 O O . GLU A 1 92 ? 9.069 -5.835 -27.043 1.00 92.50 92 GLU A O 1
ATOM 701 N N . LEU A 1 93 ? 10.464 -4.854 -25.581 1.00 93.50 93 LEU A N 1
ATOM 702 C CA . LEU A 1 93 ? 9.640 -3.661 -25.413 1.00 93.50 93 LEU A CA 1
ATOM 703 C C . LEU A 1 93 ? 9.988 -2.576 -26.437 1.00 93.50 93 LEU A C 1
ATOM 705 O O . LEU A 1 93 ? 11.137 -2.169 -26.607 1.00 93.50 93 LEU A O 1
ATOM 709 N N . MET A 1 94 ? 8.954 -2.032 -27.070 1.00 93.94 94 MET A N 1
ATOM 710 C CA . MET A 1 94 ? 9.007 -0.813 -27.865 1.00 93.94 94 MET A CA 1
ATOM 711 C C . MET A 1 94 ? 8.340 0.322 -27.095 1.00 93.94 94 MET A C 1
ATOM 713 O O . MET A 1 94 ? 7.227 0.166 -26.594 1.00 93.94 94 MET A O 1
ATOM 717 N N . GLY A 1 95 ? 8.980 1.490 -27.047 1.00 92.56 95 GLY A N 1
ATOM 718 C CA . GLY A 1 95 ? 8.449 2.627 -26.304 1.00 92.56 95 GLY A CA 1
ATOM 719 C C . GLY A 1 95 ? 8.549 3.973 -27.006 1.00 92.56 95 GLY A C 1
ATOM 720 O O . GLY A 1 95 ? 9.200 4.134 -28.041 1.00 92.56 95 GLY A O 1
ATOM 721 N N . THR A 1 96 ? 7.873 4.964 -26.428 1.00 93.31 96 THR A N 1
ATOM 722 C CA . THR A 1 96 ? 8.020 6.372 -26.823 1.00 93.31 96 THR A CA 1
ATOM 723 C C . THR A 1 96 ? 9.392 6.919 -26.418 1.00 93.31 96 THR A C 1
ATOM 725 O O . THR A 1 96 ? 10.113 6.294 -25.650 1.00 93.31 96 THR A O 1
ATOM 728 N N . ARG A 1 97 ? 9.752 8.113 -26.907 1.00 93.00 97 ARG A N 1
ATOM 729 C CA . ARG A 1 97 ? 10.979 8.827 -26.513 1.00 93.00 97 ARG A CA 1
ATOM 730 C C . ARG A 1 97 ? 10.655 10.240 -26.039 1.00 93.00 97 ARG A C 1
ATOM 732 O O . ARG A 1 97 ? 10.797 11.204 -26.787 1.00 93.00 97 ARG A O 1
ATOM 739 N N . LYS A 1 98 ? 10.151 10.347 -24.816 1.00 92.00 98 LYS A N 1
ATOM 740 C CA . LYS A 1 98 ? 9.920 11.613 -24.122 1.00 92.00 98 LYS A CA 1
ATOM 741 C C . LYS A 1 98 ? 11.188 12.033 -23.390 1.00 92.00 98 LYS A C 1
ATOM 743 O O . LYS A 1 98 ? 11.949 11.194 -22.918 1.00 92.00 98 LYS A O 1
ATOM 748 N N . ALA A 1 99 ? 11.397 13.340 -23.292 1.00 91.56 99 ALA A N 1
ATOM 749 C CA . ALA A 1 99 ? 12.388 13.890 -22.384 1.00 91.56 99 ALA A CA 1
ATOM 750 C C . ALA A 1 99 ? 11.764 13.987 -20.988 1.00 91.56 99 ALA A C 1
ATOM 752 O O . ALA A 1 99 ? 10.723 14.623 -20.822 1.00 91.56 99 ALA A O 1
ATOM 753 N N . CYS A 1 100 ? 12.399 13.354 -20.008 1.00 91.81 100 CYS A N 1
ATOM 754 C CA . CYS A 1 100 ? 12.021 13.425 -18.602 1.00 91.81 100 CYS A CA 1
ATOM 755 C C . CYS A 1 100 ? 13.214 13.886 -17.766 1.00 91.81 100 CYS A C 1
ATOM 757 O O . CYS A 1 100 ? 14.354 13.878 -18.235 1.00 91.81 100 CYS A O 1
ATOM 759 N N . GLU A 1 101 ? 12.945 14.250 -16.514 1.00 93.69 101 GLU A N 1
ATOM 760 C CA . GLU A 1 101 ? 13.987 14.540 -15.529 1.00 93.69 101 GLU A CA 1
ATOM 761 C C . GLU A 1 101 ? 15.028 13.403 -15.450 1.00 93.69 101 GLU A C 1
ATOM 763 O O . GLU A 1 101 ? 14.657 12.228 -15.584 1.00 93.69 101 GLU A O 1
ATOM 768 N N . PRO A 1 102 ? 16.318 13.704 -15.194 1.00 93.00 102 PRO A N 1
ATOM 769 C CA . PRO A 1 102 ? 17.387 12.702 -15.214 1.00 93.00 102 PRO A CA 1
ATOM 770 C C . PRO A 1 102 ? 17.133 11.490 -14.309 1.00 93.00 102 PRO A C 1
ATOM 772 O O . PRO A 1 102 ? 17.436 10.361 -14.690 1.00 93.00 102 PRO A O 1
ATOM 775 N N . SER A 1 103 ? 16.528 11.699 -13.137 1.00 89.19 103 SER A N 1
ATOM 776 C CA . SER A 1 103 ? 16.174 10.619 -12.209 1.00 89.19 103 SER A CA 1
ATOM 777 C C . SER A 1 103 ? 15.104 9.679 -12.777 1.00 89.19 103 SER A C 1
ATOM 779 O O . SER A 1 103 ? 15.221 8.462 -12.633 1.00 89.19 103 SER A O 1
ATOM 781 N N . LYS A 1 104 ? 14.100 10.217 -13.483 1.00 90.81 104 LYS A N 1
ATOM 782 C CA . LYS A 1 104 ? 13.063 9.424 -14.164 1.00 90.81 104 LYS A CA 1
ATOM 783 C C . LYS A 1 104 ? 13.640 8.658 -15.352 1.00 90.81 104 LYS A C 1
ATOM 785 O O . LYS A 1 104 ? 13.311 7.493 -15.538 1.00 90.81 104 LYS A O 1
ATOM 790 N N . MET A 1 105 ? 14.546 9.276 -16.111 1.00 94.19 105 MET A N 1
ATOM 791 C CA . MET A 1 105 ? 15.255 8.604 -17.207 1.00 94.19 105 MET A CA 1
ATOM 792 C C . MET A 1 105 ? 16.132 7.447 -16.711 1.00 94.19 105 MET A C 1
ATOM 794 O O . MET A 1 105 ? 16.164 6.390 -17.337 1.00 94.19 105 MET A O 1
ATOM 798 N N . ALA A 1 106 ? 16.823 7.616 -15.580 1.00 93.00 106 ALA A N 1
ATOM 799 C CA . ALA A 1 106 ? 17.625 6.551 -14.981 1.00 93.00 106 ALA A CA 1
ATOM 800 C C . ALA A 1 106 ? 16.757 5.364 -14.529 1.00 93.00 106 ALA A C 1
ATOM 802 O O . ALA A 1 106 ? 17.095 4.216 -14.817 1.00 93.00 106 ALA A O 1
ATOM 803 N N . LEU A 1 107 ? 15.619 5.639 -13.880 1.00 93.00 107 LEU A N 1
ATOM 804 C CA . LEU A 1 107 ? 14.661 4.606 -13.482 1.00 93.00 107 LEU A CA 1
ATOM 805 C C . LEU A 1 107 ? 14.076 3.870 -14.697 1.00 93.00 107 LEU A C 1
ATOM 807 O O . LEU A 1 107 ? 14.037 2.643 -14.694 1.00 93.00 107 LEU A O 1
ATOM 811 N N . ALA A 1 108 ? 13.700 4.609 -15.743 1.00 94.75 108 ALA A N 1
ATOM 812 C CA . ALA A 1 108 ? 13.191 4.061 -16.997 1.00 94.75 108 ALA A CA 1
ATOM 813 C C . ALA A 1 108 ? 14.194 3.116 -17.674 1.00 94.75 108 ALA A C 1
ATOM 815 O O . ALA A 1 108 ? 13.843 2.010 -18.080 1.00 94.75 108 ALA A O 1
ATOM 816 N N . ASN A 1 109 ? 15.467 3.511 -17.751 1.00 94.19 109 ASN A N 1
ATOM 817 C CA . ASN A 1 109 ? 16.517 2.661 -18.313 1.00 94.19 109 ASN A CA 1
ATOM 818 C C . ASN A 1 109 ? 16.700 1.368 -17.507 1.00 94.19 109 ASN A C 1
ATOM 820 O O . ASN A 1 109 ? 16.780 0.292 -18.096 1.00 94.19 109 ASN A O 1
ATOM 824 N N . ALA A 1 110 ? 16.718 1.465 -16.175 1.00 94.50 110 ALA A N 1
ATOM 825 C CA . ALA A 1 110 ? 16.854 0.302 -15.303 1.00 94.50 110 ALA A CA 1
ATOM 826 C C . ALA A 1 110 ? 15.638 -0.640 -15.401 1.00 94.50 110 ALA A C 1
ATOM 828 O O . ALA A 1 110 ? 15.798 -1.858 -15.425 1.00 94.50 110 ALA A O 1
ATOM 829 N N . PHE A 1 111 ? 14.429 -0.085 -15.529 1.00 95.19 111 PHE A N 1
ATOM 830 C CA . PHE A 1 111 ? 13.217 -0.862 -15.780 1.00 95.19 111 PHE A CA 1
ATOM 831 C C . PHE A 1 111 ? 13.291 -1.609 -17.119 1.00 95.19 111 PHE A C 1
ATOM 833 O O . PHE A 1 111 ? 13.048 -2.810 -17.169 1.00 95.19 111 PHE A O 1
ATOM 840 N N . ASN A 1 112 ? 13.682 -0.937 -18.204 1.00 94.38 112 ASN A N 1
ATOM 841 C CA . ASN A 1 112 ? 13.789 -1.579 -19.518 1.00 94.38 112 ASN A CA 1
ATOM 842 C C . ASN A 1 112 ? 14.842 -2.705 -19.531 1.00 94.38 112 ASN A C 1
ATOM 844 O O . ASN A 1 112 ? 14.636 -3.735 -20.174 1.00 94.38 112 ASN A O 1
ATOM 848 N N . GLN A 1 113 ? 15.939 -2.553 -18.781 1.00 93.88 113 GLN A N 1
ATOM 849 C CA . GLN A 1 113 ? 16.927 -3.621 -18.585 1.00 93.88 113 GLN A CA 1
ATOM 850 C C . GLN A 1 113 ? 16.339 -4.816 -17.826 1.00 93.88 113 GLN A C 1
ATOM 852 O O . GLN A 1 113 ? 16.473 -5.946 -18.289 1.00 93.88 113 GLN A O 1
ATOM 857 N N . LEU A 1 114 ? 15.633 -4.570 -16.717 1.00 95.31 114 LEU A N 1
ATOM 858 C CA . LEU A 1 114 ? 14.950 -5.608 -15.938 1.00 95.31 114 LEU A CA 1
ATOM 859 C C . LEU A 1 114 ? 13.982 -6.430 -16.802 1.00 95.31 114 LEU A C 1
ATOM 861 O O . LEU A 1 114 ? 13.958 -7.657 -16.718 1.00 95.31 114 LEU A O 1
ATOM 865 N N . MET A 1 115 ? 13.198 -5.753 -17.642 1.00 94.62 115 MET A N 1
ATOM 866 C CA . MET A 1 115 ? 12.183 -6.390 -18.484 1.00 94.62 115 MET A CA 1
ATOM 867 C C . MET A 1 115 ? 12.778 -7.117 -19.700 1.00 94.62 115 MET A C 1
ATOM 869 O O . MET A 1 115 ? 12.096 -7.928 -20.322 1.00 94.62 115 MET A O 1
ATOM 873 N N . THR A 1 116 ? 14.037 -6.865 -20.057 1.00 94.38 116 THR A N 1
ATOM 874 C CA . THR A 1 116 ? 14.677 -7.582 -21.171 1.00 94.38 116 THR A CA 1
ATOM 875 C C . THR A 1 116 ? 14.909 -9.045 -20.803 1.00 94.38 116 THR A C 1
ATOM 877 O O . THR A 1 116 ? 14.573 -9.937 -21.582 1.00 94.38 116 THR A O 1
ATOM 880 N N . ASP A 1 117 ? 15.468 -9.290 -19.616 1.00 93.56 117 ASP A N 1
ATOM 881 C CA . ASP A 1 117 ? 15.827 -10.628 -19.157 1.00 93.56 117 ASP A CA 1
ATOM 882 C C . ASP A 1 117 ? 16.035 -10.660 -17.634 1.00 93.56 117 ASP A C 1
ATOM 884 O O . ASP A 1 117 ? 16.931 -9.999 -17.102 1.00 93.56 117 ASP A O 1
ATOM 888 N N . SER A 1 118 ? 15.216 -11.423 -16.913 1.00 95.62 118 SER A N 1
ATOM 889 C CA . SER A 1 118 ? 15.275 -11.494 -15.448 1.00 95.62 118 SER A CA 1
ATOM 890 C C . SER A 1 118 ? 14.660 -12.774 -14.891 1.00 95.62 118 SER A C 1
ATOM 892 O O . SER A 1 118 ? 13.849 -13.438 -15.532 1.00 95.62 118 SER A O 1
ATOM 894 N N . GLN A 1 119 ? 15.046 -13.151 -13.670 1.00 95.06 119 GLN A N 1
ATOM 895 C CA . GLN A 1 119 ? 14.284 -14.156 -12.926 1.00 95.06 119 GLN A CA 1
ATOM 896 C C . GLN A 1 119 ? 13.028 -13.506 -12.361 1.00 95.06 119 GLN A C 1
ATOM 898 O O . GLN A 1 119 ? 13.099 -12.389 -11.857 1.00 95.06 119 GLN A O 1
ATOM 903 N N . VAL A 1 120 ? 11.902 -14.209 -12.408 1.00 95.38 120 VAL A N 1
ATOM 904 C CA . VAL A 1 120 ? 10.635 -13.756 -11.845 1.00 95.38 120 VAL A CA 1
ATOM 905 C C . VAL A 1 120 ? 10.045 -14.833 -10.945 1.00 95.38 120 VAL A C 1
ATOM 907 O O . VAL A 1 120 ? 9.961 -16.011 -11.298 1.00 95.38 120 VAL A O 1
ATOM 910 N N . THR A 1 121 ? 9.618 -14.419 -9.760 1.00 93.25 121 THR A N 1
ATOM 911 C CA . THR A 1 121 ? 8.896 -15.265 -8.809 1.00 93.25 121 THR A CA 1
ATOM 912 C C . THR A 1 121 ? 7.697 -14.513 -8.257 1.00 93.25 121 THR A C 1
ATOM 914 O O . THR A 1 121 ? 7.654 -13.284 -8.286 1.00 93.25 121 THR A O 1
ATOM 917 N N . LEU A 1 122 ? 6.714 -15.249 -7.748 1.00 87.94 122 LEU A N 1
ATOM 918 C CA . LEU A 1 122 ? 5.613 -14.671 -6.990 1.00 87.94 122 LEU A CA 1
ATOM 919 C C . LEU A 1 122 ? 5.863 -14.948 -5.507 1.00 87.94 122 LEU A C 1
ATOM 921 O O . LEU A 1 122 ? 5.849 -16.102 -5.076 1.00 87.94 122 LEU A O 1
ATOM 925 N N . VAL A 1 123 ? 6.100 -13.898 -4.726 1.00 82.38 123 VAL A N 1
ATOM 926 C CA . VAL A 1 123 ? 6.296 -14.001 -3.276 1.00 82.38 123 VAL A CA 1
ATOM 927 C C . VAL A 1 123 ? 5.130 -13.304 -2.598 1.00 82.38 123 VAL A C 1
ATOM 929 O O . VAL A 1 123 ? 4.975 -12.090 -2.704 1.00 82.38 123 VAL A O 1
ATOM 932 N N . GLN A 1 124 ? 4.308 -14.085 -1.892 1.00 79.88 124 GLN A N 1
ATOM 933 C CA . GLN A 1 124 ? 3.020 -13.649 -1.343 1.00 79.88 124 GLN A CA 1
ATOM 934 C C . GLN A 1 124 ? 2.066 -13.177 -2.455 1.00 79.88 124 GLN A C 1
ATOM 936 O O . GLN A 1 124 ? 1.336 -13.990 -3.012 1.00 79.88 124 GLN A O 1
ATOM 941 N N . GLN A 1 125 ? 2.078 -11.884 -2.778 1.00 79.25 125 GLN A N 1
ATOM 942 C CA . GLN A 1 125 ? 1.247 -11.249 -3.809 1.00 79.25 125 GLN A CA 1
ATOM 943 C C . GLN A 1 125 ? 2.047 -10.270 -4.683 1.00 79.25 125 GLN A C 1
ATOM 945 O O . GLN A 1 125 ? 1.466 -9.542 -5.488 1.00 79.25 125 GLN A O 1
ATOM 950 N N . ASP A 1 126 ? 3.372 -10.258 -4.528 1.00 88.56 126 ASP A N 1
ATOM 951 C CA . ASP A 1 126 ? 4.259 -9.397 -5.296 1.00 88.56 126 ASP A CA 1
ATOM 952 C C . ASP A 1 126 ? 5.003 -10.232 -6.342 1.00 88.56 126 ASP A C 1
ATOM 954 O O . ASP A 1 126 ? 5.580 -11.277 -6.022 1.00 88.56 126 ASP A O 1
ATOM 958 N N . LEU A 1 127 ? 5.020 -9.751 -7.587 1.00 93.50 127 LEU A N 1
ATOM 959 C CA . LEU A 1 127 ? 5.984 -10.209 -8.578 1.00 93.50 127 LEU A CA 1
ATOM 960 C C . LEU A 1 127 ? 7.344 -9.651 -8.199 1.00 93.50 127 LEU A C 1
ATOM 962 O O . LEU A 1 127 ? 7.555 -8.437 -8.174 1.00 93.50 127 LEU A O 1
ATOM 966 N N . VAL A 1 128 ? 8.259 -10.558 -7.906 1.00 95.25 128 VAL A N 1
ATOM 967 C CA . VAL A 1 128 ? 9.631 -10.239 -7.564 1.00 95.25 128 VAL A CA 1
ATOM 968 C C . VAL A 1 128 ? 10.494 -10.577 -8.764 1.00 95.25 128 VAL A C 1
ATOM 970 O O . VAL A 1 128 ? 10.684 -11.751 -9.086 1.00 95.25 128 VAL A O 1
ATOM 973 N N . PHE A 1 129 ? 11.004 -9.539 -9.418 1.00 96.12 129 PHE A N 1
ATOM 974 C CA . PHE A 1 129 ? 12.019 -9.676 -10.446 1.00 96.12 129 PHE A CA 1
ATOM 975 C C . PHE A 1 129 ? 13.401 -9.550 -9.811 1.00 96.12 129 PHE A C 1
ATOM 977 O O . PHE A 1 129 ? 13.686 -8.590 -9.089 1.00 96.12 129 PHE A O 1
ATOM 984 N N . SER A 1 130 ? 14.266 -10.517 -10.089 1.00 92.12 130 SER A N 1
ATOM 985 C CA . SER A 1 130 ? 15.636 -10.558 -9.590 1.00 92.12 130 SER A CA 1
ATOM 986 C C . SER A 1 130 ? 16.609 -10.376 -10.755 1.00 92.12 130 SER A C 1
ATOM 988 O O . SER A 1 130 ? 16.714 -11.238 -11.633 1.00 92.12 130 SER A O 1
ATOM 990 N N . GLY A 1 131 ? 17.305 -9.237 -10.751 1.00 83.81 131 GLY A N 1
ATOM 991 C CA . GLY A 1 131 ? 18.419 -8.912 -11.644 1.00 83.81 131 GLY A CA 1
ATOM 992 C C . GLY A 1 131 ? 19.654 -8.518 -10.830 1.00 83.81 131 GLY A C 1
ATOM 993 O O . GLY A 1 131 ? 20.022 -9.222 -9.894 1.00 83.81 131 GLY A O 1
ATOM 994 N N . GLU A 1 132 ? 20.267 -7.374 -11.150 1.00 86.25 132 GLU A N 1
ATOM 995 C CA . GLU A 1 132 ? 21.308 -6.763 -10.298 1.00 86.25 132 GLU A CA 1
ATOM 996 C C . GLU A 1 132 ? 20.761 -6.352 -8.921 1.00 86.25 132 GLU A C 1
ATOM 998 O O . GLU A 1 132 ? 21.459 -6.409 -7.912 1.00 86.25 132 GLU A O 1
ATOM 1003 N N . GLU A 1 133 ? 19.486 -5.968 -8.887 1.00 92.81 133 GLU A N 1
ATOM 1004 C CA . GLU A 1 133 ? 18.734 -5.626 -7.688 1.00 92.81 133 GLU A CA 1
ATOM 1005 C C . GLU A 1 133 ? 17.364 -6.310 -7.728 1.00 92.81 133 GLU A C 1
ATOM 1007 O O . GLU A 1 133 ? 16.884 -6.727 -8.787 1.00 92.81 133 GLU A O 1
ATOM 1012 N N . GLU A 1 134 ? 16.721 -6.408 -6.567 1.00 94.31 134 GLU A N 1
ATOM 1013 C CA . GLU A 1 134 ? 15.360 -6.922 -6.452 1.00 94.31 134 GLU A CA 1
ATOM 1014 C C . GLU A 1 134 ? 14.333 -5.819 -6.741 1.00 94.31 134 GLU A C 1
ATOM 1016 O O . GLU A 1 134 ? 14.404 -4.725 -6.170 1.00 94.31 134 GLU A O 1
ATOM 1021 N N . TRP A 1 135 ? 13.361 -6.122 -7.601 1.00 97.38 135 TRP A N 1
ATOM 1022 C CA . TRP A 1 135 ? 12.235 -5.250 -7.923 1.00 97.38 135 TRP A CA 1
ATOM 1023 C C . TRP A 1 135 ? 10.930 -5.949 -7.578 1.00 97.38 135 TRP A C 1
ATOM 1025 O O . TRP A 1 135 ? 10.707 -7.087 -7.985 1.00 97.38 135 TRP A O 1
ATOM 1035 N N . ARG A 1 136 ? 10.053 -5.258 -6.851 1.00 95.00 136 ARG A N 1
ATOM 1036 C CA . ARG A 1 136 ? 8.752 -5.789 -6.436 1.00 95.00 136 ARG A CA 1
ATOM 1037 C C . ARG A 1 136 ? 7.631 -5.023 -7.104 1.00 95.00 136 ARG A C 1
ATOM 1039 O O . ARG A 1 136 ? 7.534 -3.805 -6.943 1.00 95.00 136 ARG A O 1
ATOM 1046 N N . PHE A 1 137 ? 6.760 -5.747 -7.789 1.00 94.06 137 PHE A N 1
ATOM 1047 C CA . PHE A 1 137 ? 5.543 -5.220 -8.385 1.00 94.06 137 PHE A CA 1
ATOM 1048 C C . PHE A 1 137 ? 4.332 -5.838 -7.710 1.00 94.06 137 PHE A C 1
ATOM 1050 O O . PHE A 1 137 ? 4.295 -7.043 -7.481 1.00 94.06 137 PHE A O 1
ATOM 1057 N N . ARG A 1 138 ? 3.323 -5.019 -7.430 1.00 89.25 138 ARG A N 1
ATOM 1058 C CA . ARG A 1 138 ? 2.076 -5.459 -6.808 1.00 89.25 138 ARG A CA 1
ATOM 1059 C C . ARG A 1 138 ? 0.921 -5.322 -7.783 1.00 89.25 138 ARG A C 1
ATOM 1061 O O . ARG A 1 138 ? 0.822 -4.309 -8.475 1.00 89.25 138 ARG A O 1
ATOM 1068 N N . LEU A 1 139 ? 0.050 -6.326 -7.804 1.00 85.12 139 LEU A N 1
ATOM 1069 C CA . LEU A 1 139 ? -1.163 -6.309 -8.609 1.00 85.12 139 LEU A CA 1
ATOM 1070 C C . LEU A 1 139 ? -2.111 -5.207 -8.109 1.00 85.12 139 LEU A C 1
ATOM 1072 O O . LEU A 1 139 ? -2.494 -5.176 -6.937 1.00 85.12 139 LEU A O 1
ATOM 1076 N N . ARG A 1 140 ? -2.510 -4.316 -9.011 1.00 74.44 140 ARG A N 1
ATOM 1077 C CA . ARG A 1 140 ? -3.561 -3.319 -8.834 1.00 74.44 140 ARG A CA 1
ATOM 1078 C C . ARG A 1 140 ? -4.901 -4.033 -8.974 1.00 74.44 140 ARG A C 1
ATOM 1080 O O . ARG A 1 140 ? -5.261 -4.517 -10.045 1.00 74.44 140 ARG A O 1
ATOM 1087 N N . GLN A 1 141 ? -5.631 -4.134 -7.870 1.00 57.50 141 GLN A N 1
ATOM 1088 C CA . GLN A 1 141 ? -6.946 -4.766 -7.868 1.00 57.50 141 GLN A CA 1
ATOM 1089 C C . GLN A 1 141 ? -7.957 -3.905 -8.654 1.00 57.50 141 GLN A C 1
ATOM 1091 O O . GLN A 1 141 ? -7.967 -2.683 -8.475 1.00 57.50 141 GLN A O 1
ATOM 1096 N N . PRO A 1 142 ? -8.795 -4.502 -9.529 1.00 42.34 142 PRO A N 1
ATOM 1097 C CA . PRO A 1 142 ? -9.845 -3.774 -10.234 1.00 42.34 142 PRO A CA 1
ATOM 1098 C C . PRO A 1 142 ? -10.877 -3.245 -9.231 1.00 42.34 142 PRO A C 1
ATOM 1100 O O . PRO A 1 142 ? -11.390 -3.992 -8.401 1.00 42.34 142 PRO A O 1
ATOM 1103 N N . GLN A 1 143 ? -11.177 -1.948 -9.308 1.00 41.53 143 GLN A N 1
ATOM 1104 C CA . GLN A 1 143 ? -12.207 -1.315 -8.486 1.00 41.53 143 GLN A CA 1
ATOM 1105 C C . GLN A 1 143 ? -13.599 -1.864 -8.847 1.00 41.53 143 GLN A C 1
ATOM 1107 O O . GLN A 1 143 ? -14.205 -1.421 -9.824 1.00 41.53 143 GLN A O 1
ATOM 1112 N N . GLU A 1 144 ? -14.167 -2.761 -8.040 1.00 35.19 144 GLU A N 1
ATOM 1113 C CA . GLU A 1 144 ? -15.625 -2.896 -7.967 1.00 35.19 144 GLU A CA 1
ATOM 1114 C C . GLU A 1 144 ? -16.189 -1.637 -7.282 1.00 35.19 144 GLU A C 1
ATOM 1116 O O . GLU A 1 144 ? -16.078 -1.468 -6.075 1.00 35.19 144 GLU A O 1
ATOM 1121 N N . SER A 1 145 ? -16.757 -0.726 -8.083 1.00 36.12 145 SER A N 1
ATOM 1122 C CA . SER A 1 145 ? -17.684 0.361 -7.706 1.00 36.12 145 SER A CA 1
ATOM 1123 C C . SER A 1 145 ? -17.417 1.119 -6.383 1.00 36.12 145 SER A C 1
ATOM 1125 O O . SER A 1 145 ? -17.844 0.712 -5.308 1.00 36.12 145 SER A O 1
ATOM 1127 N N . ALA A 1 146 ? -16.850 2.327 -6.528 1.00 37.28 146 ALA A N 1
ATOM 1128 C CA . ALA A 1 146 ? -16.778 3.426 -5.547 1.00 37.28 146 ALA A CA 1
ATOM 1129 C C . ALA A 1 146 ? -15.846 3.266 -4.325 1.00 37.28 146 ALA A C 1
ATOM 1131 O O . ALA A 1 146 ? -16.077 3.884 -3.287 1.00 37.28 146 ALA A O 1
ATOM 1132 N N . ALA A 1 147 ? -14.740 2.540 -4.482 1.00 42.69 147 ALA A N 1
ATOM 1133 C CA . ALA A 1 147 ? -13.570 2.643 -3.609 1.00 42.69 147 ALA A CA 1
ATOM 1134 C C . ALA A 1 147 ? -12.279 2.436 -4.426 1.00 42.69 147 ALA A C 1
ATOM 1136 O O . ALA A 1 147 ? -12.258 1.543 -5.265 1.00 42.69 147 ALA A O 1
ATOM 1137 N N . ASP A 1 148 ? -11.257 3.282 -4.281 1.00 42.94 148 ASP A N 1
ATOM 1138 C CA . ASP A 1 148 ? -9.959 3.256 -4.956 1.00 42.94 148 ASP A CA 1
ATOM 1139 C C . ASP A 1 148 ? -9.054 2.104 -4.485 1.00 42.94 148 ASP A C 1
ATOM 1141 O O . ASP A 1 148 ? -9.388 1.349 -3.571 1.00 42.94 148 ASP A O 1
ATOM 1145 N N . SER A 1 149 ? -7.896 1.982 -5.147 1.00 32.88 149 SER A N 1
ATOM 1146 C CA . SER A 1 149 ? -6.880 0.921 -5.019 1.00 32.88 149 SER A CA 1
ATOM 1147 C C . SER A 1 149 ? -6.284 0.671 -3.616 1.00 32.88 149 SER A C 1
ATOM 1149 O O . SER A 1 149 ? -5.437 -0.212 -3.468 1.00 32.88 149 SER A O 1
ATOM 1151 N N . GLN A 1 150 ? -6.719 1.406 -2.589 1.00 37.59 150 GLN A N 1
ATOM 1152 C CA . GLN A 1 150 ? -6.417 1.165 -1.171 1.00 37.59 150 GLN A CA 1
ATOM 1153 C C . GLN A 1 150 ? -7.647 0.739 -0.341 1.00 37.59 150 GLN A C 1
ATOM 1155 O O . GLN A 1 150 ? -7.564 0.645 0.883 1.00 37.59 150 GLN A O 1
ATOM 1160 N N . GLY A 1 151 ? -8.772 0.434 -0.997 1.00 36.66 151 GLY A N 1
ATOM 1161 C CA . GLY A 1 151 ? -10.066 0.178 -0.360 1.00 36.66 151 GLY A CA 1
ATOM 1162 C C . GLY A 1 151 ? -10.836 1.458 -0.044 1.00 36.66 151 GLY A C 1
ATOM 1163 O O . GLY A 1 151 ? -11.730 1.435 0.799 1.00 36.66 151 GLY A O 1
ATOM 1164 N N . HIS A 1 152 ? -10.495 2.559 -0.711 1.00 42.00 152 HIS A N 1
ATOM 1165 C CA . HIS A 1 152 ? -10.895 3.887 -0.296 1.00 42.00 152 HIS A CA 1
ATOM 1166 C C . HIS A 1 152 ? -12.014 4.510 -1.132 1.00 42.00 152 HIS A C 1
ATOM 1168 O O . HIS A 1 152 ? -11.793 4.897 -2.272 1.00 42.00 152 HIS A O 1
ATOM 1174 N N . GLY A 1 153 ? -13.191 4.772 -0.566 1.00 44.38 153 GLY A N 1
ATOM 1175 C CA . GLY A 1 153 ? -14.064 5.800 -1.152 1.00 44.38 153 GLY A CA 1
ATOM 1176 C C . GLY A 1 153 ? -13.343 7.164 -1.254 1.00 44.38 153 GLY A C 1
ATOM 1177 O O . GLY A 1 153 ? -12.310 7.352 -0.608 1.00 44.38 153 GLY A O 1
ATOM 1178 N N . PRO A 1 154 ? -13.878 8.151 -1.994 1.00 40.72 154 PRO A N 1
ATOM 1179 C CA . PRO A 1 154 ? -13.324 9.517 -2.065 1.00 40.72 154 PRO A CA 1
ATOM 1180 C C . PRO A 1 154 ? -13.068 10.192 -0.697 1.00 40.72 154 PRO A C 1
ATOM 1182 O O . PRO A 1 154 ? -12.368 11.198 -0.641 1.00 40.72 154 PRO A O 1
ATOM 1185 N N . ASP A 1 155 ? -13.579 9.614 0.393 1.00 54.62 155 ASP A N 1
ATOM 1186 C CA . ASP A 1 155 ? -13.503 10.109 1.767 1.00 54.62 155 ASP A CA 1
ATOM 1187 C C . ASP A 1 155 ? -12.573 9.285 2.674 1.00 54.62 155 ASP A C 1
ATOM 1189 O O . ASP A 1 155 ? -12.773 9.240 3.885 1.00 54.62 155 ASP A O 1
ATOM 1193 N N . SER A 1 156 ? -11.595 8.550 2.162 1.00 60.47 156 SER A N 1
ATOM 1194 C CA . SER A 1 156 ? -10.936 7.560 3.026 1.00 60.47 156 SER A CA 1
ATOM 1195 C C . SER A 1 156 ? -9.840 8.092 3.927 1.00 60.47 156 SER A C 1
ATOM 1197 O O . SER A 1 156 ? -9.187 9.092 3.629 1.00 60.47 156 SER A O 1
ATOM 1199 N N . GLY A 1 157 ? -9.709 7.455 5.092 1.00 62.69 157 GLY A N 1
ATOM 1200 C CA . GLY A 1 157 ? -8.973 7.998 6.224 1.00 62.69 157 GLY A CA 1
ATOM 1201 C C . GLY A 1 157 ? -9.584 9.277 6.808 1.00 62.69 157 GLY A C 1
ATOM 1202 O O . GLY A 1 157 ? -8.966 9.902 7.663 1.00 62.69 157 GLY A O 1
ATOM 1203 N N . THR A 1 158 ? -10.797 9.666 6.397 1.00 78.81 158 THR A N 1
ATOM 1204 C CA . THR A 1 158 ? -11.618 10.631 7.143 1.00 78.81 158 THR A CA 1
ATOM 1205 C C . THR A 1 158 ? -12.310 9.951 8.324 1.00 78.81 158 THR A C 1
ATOM 1207 O O . THR A 1 158 ? -12.456 8.724 8.375 1.00 78.81 158 THR A O 1
ATOM 1210 N N . LEU A 1 159 ? -12.800 10.758 9.265 1.00 80.44 159 LEU A N 1
ATOM 1211 C CA . LEU A 1 159 ? -13.613 10.274 10.383 1.00 80.44 159 LEU A CA 1
ATOM 1212 C C . LEU A 1 159 ? -14.889 9.572 9.886 1.00 80.44 159 LEU A C 1
ATOM 1214 O O . LEU A 1 159 ? -15.331 8.577 10.466 1.00 80.44 159 LEU A O 1
ATOM 1218 N N . GLU A 1 160 ? -15.466 10.063 8.790 1.00 75.25 160 GLU A N 1
ATOM 1219 C CA . GLU A 1 160 ? -16.655 9.518 8.149 1.00 75.25 160 GLU A CA 1
ATOM 1220 C C . GLU A 1 160 ? -16.413 8.114 7.585 1.00 75.25 160 GLU A C 1
ATOM 1222 O O . GLU A 1 160 ? -17.242 7.227 7.831 1.00 75.25 160 GLU A O 1
ATOM 1227 N N . SER A 1 161 ? -15.288 7.900 6.889 1.00 80.00 161 SER A N 1
ATOM 1228 C CA . SER A 1 161 ? -14.897 6.587 6.351 1.00 80.00 161 SER A CA 1
ATOM 1229 C C . SER A 1 161 ? -14.613 5.587 7.465 1.00 80.00 161 SER A C 1
ATOM 1231 O O . SER A 1 161 ? -15.230 4.518 7.516 1.00 80.00 161 SER A O 1
ATOM 1233 N N . ILE A 1 162 ? -13.774 5.971 8.431 1.00 87.12 162 ILE A N 1
ATOM 1234 C CA . ILE A 1 162 ? -13.432 5.128 9.584 1.00 87.12 162 ILE A CA 1
ATOM 1235 C C . ILE A 1 162 ? -14.712 4.704 10.315 1.00 87.12 162 ILE A C 1
ATOM 1237 O O . ILE A 1 162 ? -14.911 3.522 10.605 1.00 87.12 162 ILE A O 1
ATOM 1241 N N . GLY A 1 163 ? -15.642 5.635 10.541 1.00 82.81 163 GLY A N 1
ATOM 1242 C CA . GLY A 1 163 ? -16.925 5.318 11.161 1.00 82.81 163 GLY A CA 1
ATOM 1243 C C . GLY A 1 163 ? -17.837 4.429 10.316 1.00 82.81 163 GLY A C 1
ATOM 1244 O O . GLY A 1 163 ? -18.550 3.594 10.877 1.00 82.81 163 GLY A O 1
ATOM 1245 N N . ALA A 1 164 ? -17.822 4.558 8.988 1.00 79.06 164 ALA A N 1
ATOM 1246 C CA . ALA A 1 164 ? -18.564 3.663 8.102 1.00 79.06 164 ALA A CA 1
ATOM 1247 C C . ALA A 1 164 ? -18.009 2.228 8.141 1.00 79.06 164 ALA A C 1
ATOM 1249 O O . ALA A 1 164 ? -18.785 1.272 8.182 1.00 79.06 164 ALA A O 1
ATOM 1250 N N . LEU A 1 165 ? -16.686 2.067 8.197 1.00 85.94 165 LEU A N 1
ATOM 1251 C CA . LEU A 1 165 ? -16.035 0.760 8.307 1.00 85.94 165 LEU A CA 1
ATOM 1252 C C . LEU A 1 165 ? -16.326 0.083 9.651 1.00 85.94 165 LEU A C 1
ATOM 1254 O O . LEU A 1 165 ? -16.662 -1.102 9.674 1.00 85.94 165 LEU A O 1
ATOM 1258 N N . VAL A 1 166 ? -16.287 0.833 10.759 1.00 86.56 166 VAL A N 1
ATOM 1259 C CA . VAL A 1 166 ? -16.687 0.325 12.085 1.00 86.56 166 VAL A CA 1
ATOM 1260 C C . VAL A 1 166 ? -18.158 -0.107 12.090 1.00 86.56 166 VAL A C 1
ATOM 1262 O O . VAL A 1 166 ? -18.488 -1.171 12.621 1.00 86.56 166 VAL A O 1
ATOM 1265 N N . TRP A 1 167 ? -19.047 0.675 11.464 1.00 81.38 167 TRP A N 1
ATOM 1266 C CA . TRP A 1 167 ? -20.463 0.322 11.314 1.00 81.38 167 TRP A CA 1
ATOM 1267 C C . TRP A 1 167 ? -20.645 -1.019 10.588 1.00 81.38 167 TRP A C 1
ATOM 1269 O O . TRP A 1 167 ? -21.382 -1.881 11.069 1.00 81.38 167 TRP A O 1
ATOM 1279 N N . GLN A 1 168 ? -19.911 -1.211 9.486 1.00 82.94 168 GLN A N 1
ATOM 1280 C CA . GLN A 1 168 ? -19.898 -2.423 8.655 1.00 82.94 168 GLN A CA 1
ATOM 1281 C C . GLN A 1 168 ? -19.102 -3.602 9.244 1.00 82.94 168 GLN A C 1
ATOM 1283 O O . GLN A 1 168 ? -18.951 -4.609 8.559 1.00 82.94 168 GLN A O 1
ATOM 1288 N N . GLU A 1 169 ? -18.571 -3.498 10.468 1.00 85.56 169 GLU A N 1
ATOM 1289 C CA . GLU A 1 169 ? -17.779 -4.566 11.119 1.00 85.56 169 GLU A CA 1
ATOM 1290 C C . GLU A 1 169 ? -16.446 -4.877 10.428 1.00 85.56 169 GLU A C 1
ATOM 1292 O O . GLU A 1 169 ? -15.807 -5.896 10.682 1.00 85.56 169 GLU A O 1
ATOM 1297 N N . LYS A 1 170 ? -15.959 -3.954 9.594 1.00 85.81 170 LYS A N 1
ATOM 1298 C CA . LYS A 1 170 ? -14.658 -4.045 8.924 1.00 85.81 170 LYS A CA 1
ATOM 1299 C C . LYS A 1 170 ? -13.549 -3.490 9.821 1.00 85.81 170 LYS A C 1
ATOM 1301 O O . LYS A 1 170 ? -12.847 -2.550 9.450 1.00 85.81 170 LYS A O 1
ATOM 1306 N N . TY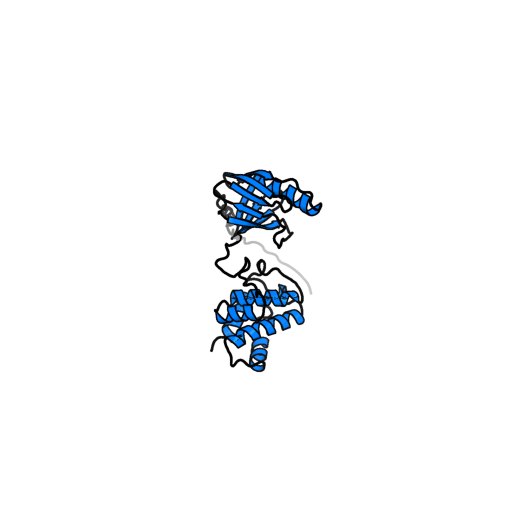R A 1 171 ? -13.396 -4.058 11.018 1.00 91.75 171 TYR A N 1
ATOM 1307 C CA . TYR A 1 171 ? -12.538 -3.502 12.075 1.00 91.75 171 TYR A CA 1
ATOM 1308 C C . TYR A 1 171 ? -11.070 -3.378 11.671 1.00 91.75 171 TYR A C 1
ATOM 1310 O O . TYR A 1 171 ? -10.467 -2.340 11.905 1.00 91.75 171 TYR A O 1
ATOM 1318 N N . GLN A 1 172 ? -10.509 -4.383 10.993 1.00 91.31 172 GLN A N 1
ATOM 1319 C CA . GLN A 1 172 ? -9.121 -4.324 10.523 1.00 91.31 172 GLN A CA 1
ATOM 1320 C C . GLN A 1 172 ? -8.892 -3.157 9.550 1.00 91.31 172 GLN A C 1
ATOM 1322 O O . GLN A 1 172 ? -7.913 -2.426 9.677 1.00 91.31 172 GLN A O 1
ATOM 1327 N N . GLN A 1 173 ? -9.814 -2.941 8.607 1.00 86.81 173 GLN A N 1
ATOM 1328 C CA . GLN A 1 173 ? -9.708 -1.845 7.643 1.00 86.81 173 GLN A CA 1
ATOM 1329 C C . GLN A 1 173 ? -9.887 -0.481 8.324 1.00 86.81 173 GLN A C 1
ATOM 1331 O O . GLN A 1 173 ? -9.096 0.426 8.076 1.00 86.81 173 GLN A O 1
ATOM 1336 N N . ALA A 1 174 ? -10.852 -0.364 9.245 1.00 90.94 174 ALA A N 1
ATOM 1337 C CA . ALA A 1 174 ? -11.043 0.841 10.051 1.00 90.94 174 ALA A CA 1
ATOM 1338 C C . ALA A 1 174 ? -9.785 1.191 10.861 1.00 90.94 174 ALA A C 1
ATOM 1340 O O . ALA A 1 174 ? -9.370 2.347 10.895 1.00 90.94 174 ALA A O 1
ATOM 1341 N N . THR A 1 175 ? -9.150 0.187 11.475 1.00 95.25 175 THR A N 1
ATOM 1342 C CA . THR A 1 175 ? -7.901 0.360 12.218 1.00 95.25 175 THR A CA 1
ATOM 1343 C C . THR A 1 175 ? -6.780 0.836 11.304 1.00 95.25 175 THR A C 1
ATOM 1345 O O . THR A 1 175 ? -6.108 1.804 11.646 1.00 95.25 175 THR A O 1
ATOM 1348 N N . LYS A 1 176 ? -6.596 0.234 10.122 1.00 92.69 176 LYS A N 1
ATOM 1349 C CA . LYS A 1 176 ? -5.566 0.690 9.177 1.00 92.69 176 LYS A CA 1
ATOM 1350 C C . LYS A 1 176 ? -5.762 2.149 8.758 1.00 92.69 176 LYS A C 1
ATOM 1352 O O . LYS A 1 176 ? -4.796 2.906 8.775 1.00 92.69 176 LYS A O 1
ATOM 1357 N N . GLU A 1 177 ? -6.987 2.554 8.423 1.00 90.81 177 GLU A N 1
ATOM 1358 C CA . GLU A 1 177 ? -7.291 3.942 8.045 1.00 90.81 177 GLU A CA 1
ATOM 1359 C C . GLU A 1 177 ? -7.092 4.927 9.204 1.00 90.81 177 GLU A C 1
ATOM 1361 O O . GLU A 1 177 ? -6.542 6.009 9.006 1.00 90.81 177 GLU A O 1
ATOM 1366 N N . ALA A 1 178 ? -7.463 4.543 10.428 1.00 94.31 178 ALA A N 1
ATOM 1367 C CA . ALA A 1 178 ? -7.244 5.373 11.610 1.00 94.31 178 ALA A CA 1
ATOM 1368 C C . ALA A 1 178 ? -5.749 5.546 11.928 1.00 94.31 178 ALA A C 1
ATOM 1370 O O . ALA A 1 178 ? -5.307 6.648 12.250 1.00 94.31 178 ALA A O 1
ATOM 1371 N N . PHE A 1 179 ? -4.955 4.481 11.783 1.00 94.44 179 PHE A N 1
ATOM 1372 C CA . PHE A 1 179 ? -3.501 4.538 11.939 1.00 94.44 179 PHE A CA 1
ATOM 1373 C C . PHE A 1 179 ? -2.829 5.349 10.834 1.00 94.44 179 PHE A C 1
ATOM 1375 O O . PHE A 1 179 ? -1.920 6.126 11.118 1.00 94.44 179 PHE A O 1
ATOM 1382 N N . TRP A 1 180 ? -3.303 5.227 9.595 1.00 91.75 180 TRP A N 1
ATOM 1383 C CA . TRP A 1 180 ? -2.864 6.078 8.496 1.00 91.75 180 TRP A CA 1
ATOM 1384 C C . TRP A 1 180 ? -3.102 7.556 8.808 1.00 91.75 180 TRP A C 1
ATOM 1386 O O . TRP A 1 180 ? -2.148 8.333 8.792 1.00 91.75 180 TRP A O 1
ATOM 1396 N N . LEU A 1 181 ? -4.330 7.926 9.188 1.00 88.50 181 LEU A N 1
ATOM 1397 C CA . LEU A 1 181 ? -4.691 9.296 9.560 1.00 88.50 181 LEU A CA 1
ATOM 1398 C C . LEU A 1 181 ? -3.819 9.819 10.713 1.00 88.50 181 LEU A C 1
ATOM 1400 O O . LEU A 1 181 ? -3.289 10.928 10.645 1.00 88.50 181 LEU A O 1
ATOM 1404 N N . ALA A 1 182 ? -3.634 9.012 11.759 1.00 92.00 182 ALA A N 1
ATOM 1405 C CA . ALA A 1 182 ? -2.798 9.353 12.905 1.00 92.00 182 ALA A CA 1
ATOM 1406 C C . ALA A 1 182 ? -1.328 9.583 12.516 1.00 92.00 182 ALA A C 1
ATOM 1408 O O . ALA A 1 182 ? -0.710 10.547 12.978 1.00 92.00 182 ALA A O 1
ATOM 1409 N N . SER A 1 183 ? -0.791 8.742 11.625 1.00 88.44 183 SER A N 1
ATOM 1410 C CA . SER A 1 183 ? 0.604 8.790 11.171 1.00 88.44 183 SER A CA 1
ATOM 1411 C C . SER A 1 183 ? 0.967 10.108 10.478 1.00 88.44 183 SER A C 1
ATOM 1413 O O . SER A 1 183 ? 2.113 10.554 10.559 1.00 88.44 183 SER A O 1
ATOM 1415 N N . GLN A 1 184 ? -0.021 10.803 9.898 1.00 84.75 184 GLN A N 1
ATOM 1416 C CA . GLN A 1 184 ? 0.170 12.111 9.265 1.00 84.75 184 GLN A CA 1
ATOM 1417 C C . GLN A 1 184 ? 0.671 13.184 10.246 1.00 84.75 184 GLN A C 1
ATOM 1419 O O . GLN A 1 184 ? 1.281 14.162 9.822 1.00 84.75 184 GLN A O 1
ATOM 1424 N N . ASN A 1 185 ? 0.462 12.993 11.554 1.00 77.81 185 ASN A N 1
ATOM 1425 C CA . ASN A 1 185 ? 0.928 13.896 12.610 1.00 77.81 185 ASN A CA 1
ATOM 1426 C C . ASN A 1 185 ? 2.318 13.525 13.165 1.00 77.81 185 ASN A C 1
ATOM 1428 O O . ASN A 1 185 ? 2.741 14.067 14.188 1.00 77.81 185 ASN A O 1
ATOM 1432 N N . GLY A 1 186 ? 3.045 12.600 12.530 1.00 75.81 186 GLY A N 1
ATOM 1433 C CA . GLY A 1 186 ? 4.362 12.178 13.002 1.00 75.81 186 GLY A CA 1
ATOM 1434 C C . GLY A 1 186 ? 5.212 11.496 11.937 1.00 75.81 186 GLY A C 1
ATOM 1435 O O . GLY A 1 186 ? 6.153 12.100 11.427 1.00 75.81 186 GLY A O 1
ATOM 1436 N N . ALA A 1 187 ? 4.898 10.236 11.634 1.00 74.25 187 ALA A N 1
ATOM 1437 C CA . ALA A 1 187 ? 5.625 9.394 10.687 1.00 74.25 187 ALA A CA 1
ATOM 1438 C C . ALA A 1 187 ? 4.701 8.960 9.536 1.00 74.25 187 ALA A C 1
ATOM 1440 O O . ALA A 1 187 ? 4.160 7.855 9.586 1.00 74.25 187 ALA A O 1
ATOM 1441 N N . PRO A 1 188 ? 4.505 9.805 8.504 1.00 77.81 188 PRO A N 1
ATOM 1442 C CA . PRO A 1 188 ? 3.586 9.506 7.414 1.00 77.81 188 PRO A CA 1
ATOM 1443 C C . PRO A 1 188 ? 3.940 8.187 6.724 1.00 77.81 188 PRO A C 1
ATOM 1445 O O . PRO A 1 188 ? 5.071 7.995 6.268 1.00 77.81 188 PRO A O 1
ATOM 1448 N N . ALA A 1 189 ? 2.958 7.299 6.605 1.00 71.06 189 ALA A N 1
ATOM 1449 C CA . ALA A 1 189 ? 3.081 6.043 5.877 1.00 71.06 189 ALA A CA 1
ATOM 1450 C C . ALA A 1 189 ? 1.957 5.935 4.838 1.00 71.06 189 ALA A C 1
ATOM 1452 O O . ALA A 1 189 ? 0.822 6.297 5.135 1.00 71.06 189 ALA A O 1
ATOM 1453 N N . PRO A 1 190 ? 2.205 5.428 3.618 1.00 74.44 190 PRO A N 1
ATOM 1454 C CA . PRO A 1 190 ? 1.115 5.117 2.697 1.00 74.44 190 PRO A CA 1
ATOM 1455 C C . PRO A 1 190 ? 0.217 4.017 3.281 1.00 74.44 190 PRO A C 1
ATOM 1457 O O .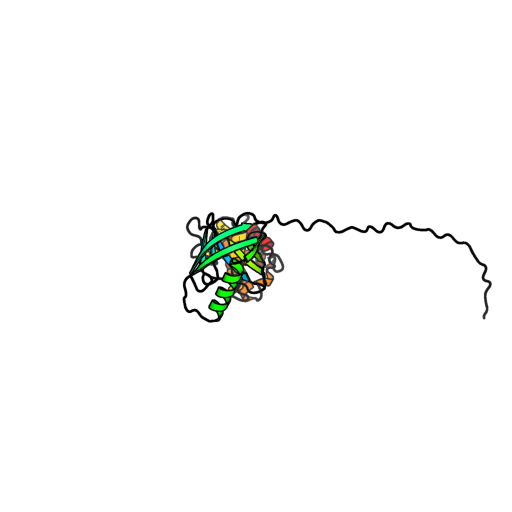 PRO A 1 190 ? 0.739 3.003 3.750 1.00 74.44 190 PRO A O 1
ATOM 1460 N N . LEU A 1 191 ? -1.115 4.145 3.196 1.00 75.56 191 LEU A N 1
ATOM 1461 C CA . LEU A 1 191 ? -2.032 3.130 3.744 1.00 75.56 191 LEU A CA 1
ATOM 1462 C C . LEU A 1 191 ? -1.753 1.723 3.189 1.00 75.56 191 LEU A C 1
ATOM 1464 O O . LEU A 1 191 ? -1.825 0.732 3.917 1.00 75.56 191 LEU A O 1
ATOM 1468 N N . SER A 1 192 ? -1.390 1.627 1.907 1.00 71.06 192 SER A N 1
ATOM 1469 C CA . SER A 1 192 ? -1.044 0.361 1.247 1.00 71.06 192 SER A CA 1
ATOM 1470 C C . SER A 1 192 ? 0.147 -0.371 1.878 1.00 71.06 192 SER A C 1
ATOM 1472 O O . SER A 1 192 ? 0.314 -1.570 1.651 1.00 71.06 192 SER A O 1
ATOM 1474 N N . THR A 1 193 ? 0.970 0.331 2.659 1.00 71.69 193 THR A N 1
ATOM 1475 C CA . THR A 1 193 ? 2.133 -0.232 3.357 1.00 71.69 193 THR A CA 1
ATOM 1476 C C . THR A 1 193 ? 1.837 -0.641 4.796 1.00 71.69 193 THR A C 1
ATOM 1478 O O . THR A 1 193 ? 2.663 -1.319 5.393 1.00 71.69 193 THR A O 1
ATOM 1481 N N . ILE A 1 194 ? 0.669 -0.275 5.335 1.00 80.88 194 ILE A N 1
ATOM 1482 C CA . ILE A 1 194 ? 0.277 -0.602 6.708 1.00 80.88 194 ILE A CA 1
ATOM 1483 C C . ILE A 1 194 ? -0.200 -2.056 6.783 1.00 80.88 194 ILE A C 1
ATOM 1485 O O . ILE A 1 194 ? -1.147 -2.458 6.091 1.00 80.88 194 ILE A O 1
ATOM 1489 N N . SER A 1 195 ? 0.439 -2.841 7.645 1.00 87.12 195 SER A N 1
ATOM 1490 C CA . SER A 1 195 ? 0.130 -4.242 7.914 1.00 87.12 195 SER A CA 1
ATOM 1491 C C . SER A 1 195 ? -0.525 -4.417 9.282 1.00 87.12 195 SER A C 1
ATOM 1493 O O . SER A 1 195 ? -0.201 -3.735 10.247 1.00 87.12 195 SER A O 1
ATOM 1495 N N . MET A 1 196 ? -1.420 -5.400 9.404 1.00 92.31 196 MET A N 1
ATOM 1496 C CA . MET A 1 196 ? -2.044 -5.733 10.693 1.00 92.31 196 MET A CA 1
ATOM 1497 C C . MET A 1 196 ? -1.046 -6.300 11.715 1.00 92.31 196 MET A C 1
ATOM 1499 O O . MET A 1 196 ? -1.311 -6.279 12.916 1.00 92.31 196 MET A O 1
ATOM 1503 N N . ASN A 1 197 ? 0.106 -6.789 11.250 1.00 90.81 197 ASN A N 1
ATOM 1504 C CA . ASN A 1 197 ? 1.166 -7.315 12.111 1.00 90.81 197 ASN A CA 1
ATOM 1505 C C . ASN A 1 197 ? 2.149 -6.236 12.582 1.00 90.81 197 ASN A C 1
ATOM 1507 O O . ASN A 1 197 ? 3.025 -6.537 13.390 1.00 90.81 197 ASN A O 1
ATOM 1511 N N . ASP A 1 198 ? 2.021 -5.005 12.083 1.00 90.31 198 ASP A N 1
ATOM 1512 C CA . ASP A 1 198 ? 2.906 -3.912 12.463 1.00 90.31 198 ASP A CA 1
ATOM 1513 C C . ASP A 1 198 ? 2.676 -3.518 13.923 1.00 90.31 198 ASP A C 1
ATOM 1515 O O . ASP A 1 198 ? 1.548 -3.540 14.423 1.00 90.31 198 ASP A O 1
ATOM 1519 N N . ALA A 1 199 ? 3.759 -3.154 14.609 1.00 95.12 199 ALA A N 1
ATOM 1520 C CA . ALA A 1 199 ? 3.682 -2.573 15.942 1.00 95.12 199 ALA A CA 1
ATOM 1521 C C . ALA A 1 199 ? 3.120 -1.149 15.850 1.00 95.12 199 ALA A C 1
ATOM 1523 O O . ALA A 1 199 ? 3.549 -0.359 15.006 1.00 95.12 199 ALA A O 1
ATOM 1524 N N . ALA A 1 200 ? 2.204 -0.791 16.751 1.00 95.69 200 ALA A N 1
ATOM 1525 C CA . ALA A 1 200 ? 1.582 0.533 16.769 1.00 95.69 200 ALA A CA 1
ATOM 1526 C C . ALA A 1 200 ? 2.602 1.678 16.903 1.00 95.69 200 ALA A C 1
ATOM 1528 O O . ALA A 1 200 ? 2.420 2.753 16.325 1.00 95.69 200 ALA A O 1
ATOM 1529 N N . SER A 1 201 ? 3.716 1.422 17.593 1.00 94.12 201 SER A N 1
ATOM 1530 C CA . SER A 1 201 ? 4.827 2.361 17.777 1.00 94.12 201 SER A CA 1
ATOM 1531 C C . SER A 1 201 ? 5.511 2.798 16.476 1.00 94.12 201 SER A C 1
ATOM 1533 O O . SER A 1 201 ? 6.193 3.820 16.473 1.00 94.12 201 SER A O 1
ATOM 1535 N N . LEU A 1 202 ? 5.305 2.090 15.359 1.00 88.00 202 LEU A N 1
ATOM 1536 C CA . LEU A 1 202 ? 5.792 2.521 14.043 1.00 88.00 202 LEU A CA 1
ATOM 1537 C C . LEU A 1 202 ? 5.067 3.771 13.522 1.00 88.00 202 LEU A C 1
ATOM 1539 O O . LEU A 1 202 ? 5.644 4.523 12.739 1.00 88.00 202 LEU A O 1
ATOM 1543 N N . TYR A 1 203 ? 3.827 4.001 13.957 1.00 91.62 203 TYR A N 1
ATOM 1544 C CA . TYR A 1 203 ? 2.973 5.090 13.469 1.00 91.62 203 TYR A CA 1
ATOM 1545 C C . TYR A 1 203 ? 2.674 6.136 14.543 1.00 91.62 203 TYR A C 1
ATOM 1547 O O . TYR A 1 203 ? 2.497 7.314 14.233 1.00 91.62 203 TYR A O 1
ATOM 1555 N N . LEU A 1 204 ? 2.625 5.713 15.809 1.00 92.88 204 LEU A N 1
ATOM 1556 C CA . LEU A 1 204 ? 2.279 6.553 16.955 1.00 92.88 204 LEU A CA 1
ATOM 1557 C C . LEU A 1 204 ? 3.541 7.083 17.639 1.00 92.88 204 LEU A C 1
ATOM 1559 O O . LEU A 1 204 ? 3.847 6.746 18.780 1.00 92.88 204 LEU A O 1
ATOM 1563 N N . ILE A 1 205 ? 4.311 7.888 16.911 1.00 87.44 205 ILE A N 1
ATOM 1564 C CA . ILE A 1 205 ? 5.645 8.317 17.356 1.00 87.44 205 ILE A CA 1
ATOM 1565 C C . ILE A 1 205 ? 5.627 9.504 18.333 1.00 87.44 205 ILE A C 1
ATOM 1567 O O . ILE A 1 205 ? 6.665 9.871 18.881 1.00 87.44 205 ILE A O 1
ATOM 1571 N N . ASN A 1 206 ? 4.476 10.155 18.514 1.00 90.12 206 ASN A N 1
ATOM 1572 C CA . ASN A 1 206 ? 4.327 11.322 19.381 1.00 90.12 206 ASN A CA 1
ATOM 1573 C C . ASN A 1 206 ? 2.898 11.448 19.939 1.00 90.12 206 ASN A C 1
ATOM 1575 O O . ASN A 1 206 ? 1.961 10.804 19.462 1.00 90.12 206 ASN A O 1
ATOM 1579 N N . GLU A 1 207 ? 2.723 12.323 20.931 1.00 92.50 207 GLU A N 1
ATOM 1580 C CA . GLU A 1 207 ? 1.428 12.557 21.584 1.00 92.50 207 GLU A CA 1
ATOM 1581 C C . GLU A 1 207 ? 0.330 12.984 20.594 1.00 92.50 207 GLU A C 1
ATOM 1583 O O . GLU A 1 207 ? -0.797 12.504 20.685 1.00 92.50 207 GLU A O 1
ATOM 1588 N N . HIS A 1 208 ? 0.657 13.802 19.587 1.00 90.25 208 HIS A N 1
ATOM 1589 C CA . HIS A 1 208 ? -0.311 14.254 18.583 1.00 90.25 208 HIS A CA 1
ATOM 1590 C C . HIS A 1 208 ? -0.867 13.105 17.731 1.00 90.25 208 HIS A C 1
ATOM 1592 O O . HIS A 1 208 ? -2.078 13.022 17.536 1.00 90.25 208 HIS A O 1
ATOM 1598 N N . SER A 1 209 ? -0.011 12.196 17.257 1.00 90.94 209 SER A N 1
ATOM 1599 C CA . SER A 1 209 ? -0.434 10.996 16.523 1.00 90.94 209 SER A CA 1
ATOM 1600 C C . SER A 1 209 ? -1.299 10.077 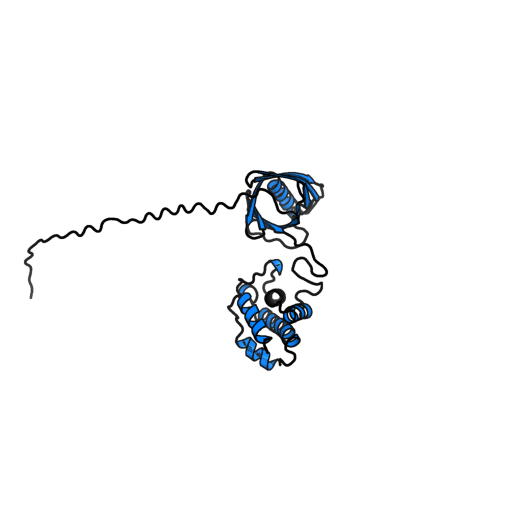17.390 1.00 90.94 209 SER A C 1
ATOM 1602 O O . SER A 1 209 ? -2.316 9.561 16.930 1.00 90.94 209 SER A O 1
ATOM 1604 N N . PHE A 1 210 ? -0.966 9.947 18.677 1.00 94.19 210 PHE A N 1
ATOM 1605 C CA . PHE A 1 210 ? -1.747 9.157 19.624 1.00 94.19 210 PHE A CA 1
ATOM 1606 C C . PHE A 1 210 ? -3.135 9.761 19.894 1.00 94.19 210 PHE A C 1
ATOM 1608 O O . PHE A 1 210 ? -4.138 9.044 19.889 1.00 94.19 210 PHE A O 1
ATOM 1615 N N . MET A 1 211 ? -3.217 11.083 20.075 1.00 92.62 211 MET A N 1
ATOM 1616 C CA . MET A 1 211 ? -4.489 11.796 20.232 1.00 92.62 211 MET A CA 1
ATOM 1617 C C . MET A 1 211 ? -5.353 11.700 18.971 1.00 92.62 211 MET A C 1
ATOM 1619 O O . MET A 1 211 ? -6.533 11.369 19.070 1.00 92.62 211 MET A O 1
ATOM 1623 N N . ALA A 1 212 ? -4.761 11.903 17.790 1.00 90.31 212 ALA A N 1
ATOM 1624 C CA . ALA A 1 212 ? -5.467 11.795 16.515 1.00 90.31 212 ALA A CA 1
ATOM 1625 C C . ALA A 1 212 ? -6.070 10.395 16.304 1.00 90.31 212 ALA A C 1
ATOM 1627 O O . ALA A 1 212 ? -7.209 10.278 15.851 1.00 90.31 212 ALA A O 1
ATOM 1628 N N . LEU A 1 213 ? -5.345 9.336 16.686 1.00 95.88 213 LEU A N 1
ATOM 1629 C CA . LEU A 1 213 ? -5.874 7.972 16.657 1.00 95.88 213 LEU A CA 1
ATOM 1630 C C . LEU A 1 213 ? -7.078 7.814 17.598 1.00 95.88 213 LEU A C 1
ATOM 1632 O O . LEU A 1 213 ? -8.085 7.216 17.214 1.00 95.88 213 LEU A O 1
ATOM 1636 N N . SER A 1 214 ? -6.977 8.346 18.821 1.00 96.31 214 SER A N 1
ATOM 1637 C CA . SER A 1 214 ? -8.059 8.279 19.811 1.00 96.31 214 SER A CA 1
ATOM 1638 C C . SER A 1 214 ? -9.338 8.929 19.294 1.00 96.31 214 SER A C 1
ATOM 1640 O O . SER A 1 214 ? -10.404 8.313 19.348 1.00 96.31 214 SER A O 1
ATOM 1642 N N . ASP A 1 215 ? -9.225 10.138 18.743 1.00 91.94 215 ASP A N 1
ATOM 1643 C CA . ASP A 1 215 ? -10.359 10.894 18.213 1.00 91.94 215 ASP A CA 1
ATOM 1644 C C . ASP A 1 215 ? -11.010 10.170 17.029 1.00 91.94 215 ASP A C 1
ATOM 1646 O O . ASP A 1 215 ? -12.240 10.058 16.959 1.00 91.94 215 ASP A O 1
ATOM 1650 N N . ALA A 1 216 ? -10.190 9.615 16.133 1.00 91.94 216 ALA A N 1
ATOM 1651 C CA . ALA A 1 216 ? -10.658 8.886 14.963 1.00 91.94 216 ALA A CA 1
ATOM 1652 C C . ALA A 1 216 ? -11.439 7.619 15.324 1.00 91.94 216 ALA A C 1
ATOM 1654 O O . ALA A 1 216 ? -12.556 7.402 14.843 1.00 91.94 216 ALA A O 1
ATOM 1655 N N . LEU A 1 217 ? -10.883 6.800 16.217 1.00 95.12 217 LEU A N 1
ATOM 1656 C CA . LEU A 1 217 ? -11.538 5.576 16.665 1.00 95.12 217 LEU A CA 1
ATOM 1657 C C . LEU A 1 217 ? -12.781 5.876 17.510 1.00 95.12 217 LEU A C 1
ATOM 1659 O O . LEU A 1 217 ? -13.807 5.221 17.320 1.00 95.12 217 LEU A O 1
ATOM 1663 N N . TYR A 1 218 ? -12.742 6.893 18.377 1.00 94.00 218 TYR A N 1
ATOM 1664 C CA . TYR A 1 218 ? -13.910 7.312 19.155 1.00 94.00 218 TYR A CA 1
ATOM 1665 C C . TYR A 1 218 ? -15.081 7.702 18.256 1.00 94.00 218 TYR A C 1
ATOM 1667 O O . TYR A 1 218 ? -16.201 7.235 18.475 1.00 94.00 218 TYR A O 1
ATOM 1675 N N . ALA A 1 219 ? -14.831 8.525 17.232 1.00 83.62 219 ALA A N 1
ATOM 1676 C CA . ALA A 1 219 ? -15.860 8.953 16.291 1.00 83.62 219 ALA A CA 1
ATOM 1677 C C . ALA A 1 219 ? -16.533 7.748 15.612 1.00 83.62 219 ALA A C 1
ATOM 1679 O O . ALA A 1 219 ? -17.765 7.689 15.530 1.00 83.62 219 ALA A O 1
ATOM 1680 N N . GLY A 1 220 ? -15.742 6.755 15.194 1.00 85.75 220 GLY A N 1
ATOM 1681 C CA . GLY A 1 220 ? -16.264 5.547 14.564 1.00 85.75 220 GLY A CA 1
ATOM 1682 C C . GLY A 1 220 ? -17.038 4.636 15.517 1.00 85.75 220 GLY A C 1
ATOM 1683 O O . GLY A 1 220 ? -18.165 4.241 15.214 1.00 85.75 220 GLY A O 1
ATOM 1684 N N . VAL A 1 221 ? -16.481 4.348 16.696 1.00 91.62 221 VAL A N 1
ATOM 1685 C CA . VAL A 1 221 ? -17.124 3.503 17.716 1.00 91.62 221 VAL A CA 1
ATOM 1686 C C . VAL A 1 221 ? -18.428 4.134 18.194 1.00 91.62 221 VAL A C 1
ATOM 1688 O O . VAL A 1 221 ? -19.454 3.458 18.219 1.00 91.62 221 VAL A O 1
ATOM 1691 N N . LYS A 1 222 ? -18.433 5.437 18.499 1.00 86.75 222 LYS A N 1
ATOM 1692 C CA . LYS A 1 222 ? -19.628 6.167 18.945 1.00 86.75 222 LYS A CA 1
ATOM 1693 C C . LYS A 1 222 ? -20.758 6.128 17.920 1.00 86.75 222 LYS A C 1
ATOM 1695 O O . LYS A 1 222 ? -21.925 6.118 18.294 1.00 86.75 222 LYS A O 1
ATOM 1700 N N . ARG A 1 223 ? -20.443 6.089 16.624 1.00 81.94 223 ARG A N 1
ATOM 1701 C CA . ARG A 1 223 ? -21.464 5.985 15.574 1.00 81.94 223 ARG A CA 1
ATOM 1702 C C . ARG A 1 223 ? -22.238 4.667 15.656 1.00 81.94 223 ARG A C 1
ATOM 1704 O O . ARG A 1 223 ? -23.444 4.670 15.430 1.00 81.94 223 ARG A O 1
ATOM 1711 N N . LYS A 1 224 ? -21.560 3.565 15.996 1.00 80.88 224 LYS A N 1
ATOM 1712 C CA . LYS A 1 224 ? -22.173 2.240 16.184 1.00 80.88 224 LYS A CA 1
ATOM 1713 C C . LYS A 1 224 ? -22.764 2.062 17.586 1.00 80.88 224 LYS A C 1
ATOM 1715 O O . LYS A 1 224 ? -23.861 1.534 17.728 1.00 80.88 224 LYS A O 1
ATOM 1720 N N . HIS A 1 225 ? -22.074 2.567 18.602 1.00 85.38 225 HIS A N 1
ATOM 1721 C CA . HIS A 1 225 ? -22.484 2.572 20.001 1.00 85.38 225 HIS A CA 1
ATOM 1722 C C . HIS A 1 225 ? -22.881 3.998 20.418 1.00 85.38 225 HIS A C 1
ATOM 1724 O O . HIS A 1 225 ? -22.130 4.715 21.079 1.00 85.38 225 HIS A O 1
ATOM 1730 N N . ASN A 1 226 ? -24.082 4.424 20.018 1.00 81.31 226 ASN A N 1
ATOM 1731 C CA . ASN A 1 226 ? -24.547 5.815 20.142 1.00 81.31 226 ASN A CA 1
ATOM 1732 C C . ASN A 1 226 ? -24.624 6.364 21.584 1.00 81.31 226 ASN A C 1
ATOM 1734 O O . ASN A 1 226 ? -24.585 7.581 21.769 1.00 81.31 226 ASN A O 1
ATOM 1738 N N . SER A 1 227 ? -24.699 5.496 22.597 1.00 86.81 227 SER A N 1
ATOM 1739 C CA . SER A 1 227 ? -24.674 5.853 24.021 1.00 86.81 227 SER A CA 1
ATOM 1740 C C . SER A 1 227 ? -23.271 6.024 24.606 1.00 86.81 227 SER A C 1
ATOM 1742 O O . SER A 1 227 ? -23.153 6.420 25.767 1.00 86.81 227 SER A O 1
ATOM 1744 N N . LEU A 1 228 ? -22.208 5.746 23.844 1.00 90.81 228 LEU A N 1
ATOM 1745 C CA . LEU A 1 228 ? -20.838 5.872 24.326 1.00 90.81 228 LEU A CA 1
ATOM 1746 C C . LEU A 1 228 ? -20.490 7.343 24.605 1.00 90.81 228 LEU A C 1
ATOM 1748 O O . LEU A 1 228 ? -20.413 8.184 23.704 1.00 90.81 228 LEU A O 1
ATOM 1752 N N . SER A 1 229 ? -20.249 7.650 25.877 1.00 92.38 229 SER A N 1
ATOM 1753 C CA . SER A 1 229 ? -19.776 8.961 26.321 1.00 92.38 229 SER A CA 1
ATOM 1754 C C . SER A 1 229 ? -18.258 9.098 26.196 1.00 92.38 229 SER A C 1
ATOM 1756 O O . SER A 1 229 ? -17.513 8.119 26.257 1.00 92.38 229 SER A O 1
ATOM 1758 N N . THR A 1 230 ? -17.779 10.342 26.126 1.00 91.44 230 THR A N 1
ATOM 1759 C CA . THR A 1 230 ? -16.339 10.639 26.107 1.00 91.44 230 THR A CA 1
ATOM 1760 C C . THR A 1 230 ? -15.628 10.111 27.359 1.00 91.44 230 THR A C 1
ATOM 1762 O O . THR A 1 230 ? -14.512 9.616 27.263 1.00 91.44 230 THR A O 1
ATOM 1765 N N . ALA A 1 231 ? -16.278 10.144 28.527 1.00 93.50 231 ALA A N 1
ATOM 1766 C CA . ALA A 1 231 ? -15.701 9.622 29.767 1.00 93.50 231 ALA A CA 1
ATOM 1767 C C . ALA A 1 231 ? -15.555 8.089 29.747 1.00 93.50 231 ALA A C 1
ATOM 1769 O O . ALA A 1 231 ? -14.546 7.552 30.206 1.00 93.50 231 ALA A O 1
ATOM 1770 N N . GLN A 1 232 ? -16.541 7.376 29.188 1.00 94.31 232 GLN A N 1
ATOM 1771 C CA . GLN A 1 232 ? -16.442 5.928 28.979 1.00 94.31 232 GLN A CA 1
ATOM 1772 C C . GLN A 1 232 ? -15.327 5.593 27.985 1.00 94.31 232 GLN A C 1
ATOM 1774 O O . GLN A 1 232 ? -14.532 4.696 28.258 1.00 94.31 232 GLN A O 1
ATOM 1779 N N . TRP A 1 233 ? -15.223 6.352 26.890 1.00 95.56 233 TRP A N 1
ATOM 1780 C CA . TRP A 1 233 ? -14.141 6.191 25.923 1.00 95.56 233 TRP A CA 1
ATOM 1781 C C . TRP A 1 233 ? -12.764 6.402 26.553 1.00 95.56 233 TRP A C 1
ATOM 1783 O O . TRP A 1 233 ? -11.912 5.533 26.436 1.00 95.56 233 TRP A O 1
ATOM 1793 N N . GLN A 1 234 ? -12.552 7.495 27.290 1.00 94.94 234 GLN A N 1
ATOM 1794 C CA . GLN A 1 234 ? -11.277 7.765 27.966 1.00 94.94 234 GLN A CA 1
ATOM 1795 C C . GLN A 1 234 ? -10.882 6.636 28.925 1.00 94.94 234 GLN A C 1
ATOM 1797 O O . GLN A 1 234 ? -9.719 6.245 28.980 1.00 94.94 234 GLN A O 1
ATOM 1802 N N . LYS A 1 235 ? -11.853 6.063 29.646 1.00 95.19 235 LYS A N 1
ATOM 1803 C CA . LYS A 1 235 ? -11.609 4.918 30.528 1.00 95.19 235 LYS A CA 1
ATOM 1804 C C . LYS A 1 235 ? -11.190 3.662 29.754 1.00 95.19 235 LYS A C 1
ATOM 1806 O O . LYS A 1 235 ? -10.308 2.943 30.216 1.00 95.19 235 LYS A O 1
ATOM 1811 N N . ALA A 1 236 ? -11.809 3.395 28.605 1.00 95.00 236 ALA A N 1
ATOM 1812 C CA . ALA A 1 236 ? -11.407 2.297 27.727 1.00 95.00 236 ALA A CA 1
ATOM 1813 C C . ALA A 1 236 ? -10.022 2.545 27.109 1.00 95.00 236 ALA A C 1
ATOM 1815 O O . ALA A 1 236 ? -9.182 1.650 27.104 1.00 95.00 236 ALA A O 1
ATOM 1816 N N . TRP A 1 237 ? -9.768 3.777 26.669 1.00 95.44 237 TRP A N 1
ATOM 1817 C CA . TRP A 1 237 ? -8.543 4.212 26.004 1.00 95.44 237 TRP A CA 1
ATOM 1818 C C . TRP A 1 237 ? -7.284 4.021 26.855 1.00 95.44 237 TRP A C 1
ATOM 1820 O O . TRP A 1 237 ? -6.233 3.666 26.330 1.00 95.44 237 TRP A O 1
ATOM 1830 N N . ILE A 1 238 ? -7.390 4.175 28.180 1.00 93.44 238 ILE A N 1
ATOM 1831 C CA . ILE A 1 238 ? -6.288 3.891 29.117 1.00 93.44 238 ILE A CA 1
ATOM 1832 C C . ILE A 1 238 ? -5.789 2.442 28.991 1.00 93.44 238 ILE A C 1
ATOM 1834 O O . ILE A 1 238 ? -4.603 2.190 29.181 1.00 93.44 238 ILE A O 1
ATOM 1838 N N . ASN A 1 239 ? -6.675 1.503 28.650 1.00 93.38 239 ASN A N 1
ATOM 1839 C CA . ASN A 1 239 ? -6.353 0.082 28.504 1.00 93.38 239 ASN A CA 1
ATOM 1840 C C . ASN A 1 239 ? -6.124 -0.331 27.040 1.00 93.38 239 ASN A C 1
ATOM 1842 O O . ASN A 1 239 ? -6.086 -1.525 26.743 1.00 93.38 239 ASN A O 1
ATOM 1846 N N . ALA A 1 240 ? -6.018 0.630 26.118 1.00 95.19 240 ALA A N 1
ATOM 1847 C CA . ALA A 1 240 ? -5.748 0.339 24.718 1.00 95.19 240 ALA A CA 1
ATOM 1848 C C . ALA A 1 240 ? -4.350 -0.299 24.546 1.00 95.19 240 ALA A C 1
ATOM 1850 O O . ALA A 1 240 ? -3.445 -0.018 25.338 1.00 95.19 240 ALA A O 1
ATOM 1851 N N . PRO A 1 241 ? -4.141 -1.145 23.520 1.00 95.88 241 PRO A N 1
ATOM 1852 C CA . PRO A 1 241 ? -2.898 -1.894 23.338 1.00 95.88 241 PRO A CA 1
ATOM 1853 C C . PRO A 1 241 ? -1.776 -1.014 22.758 1.00 95.88 241 PRO A C 1
ATOM 1855 O O . PRO A 1 241 ? -1.348 -1.209 21.625 1.00 95.88 241 PRO A O 1
ATOM 1858 N N . GLN A 1 242 ? -1.289 -0.035 23.526 1.00 91.06 242 GLN A N 1
ATOM 1859 C CA . GLN A 1 242 ? -0.332 0.984 23.058 1.00 91.06 242 GLN A CA 1
ATOM 1860 C C . GLN A 1 242 ? 0.943 0.390 22.440 1.00 91.06 242 GLN A C 1
ATOM 1862 O O . GLN A 1 242 ? 1.369 0.842 21.381 1.00 91.06 242 GLN A O 1
ATOM 1867 N N . ASP A 1 243 ? 1.479 -0.672 23.043 1.00 90.31 243 ASP A N 1
ATOM 1868 C CA . ASP A 1 243 ? 2.665 -1.393 22.554 1.00 90.31 243 ASP A CA 1
ATOM 1869 C C . ASP A 1 243 ? 2.317 -2.619 21.686 1.00 90.31 243 ASP A C 1
ATOM 1871 O O . ASP A 1 243 ? 3.180 -3.434 21.358 1.00 90.31 243 ASP A O 1
ATOM 1875 N N . GLY A 1 244 ? 1.038 -2.789 21.349 1.00 94.38 244 GLY A N 1
ATOM 1876 C CA . GLY A 1 244 ? 0.525 -3.941 20.619 1.00 94.38 244 GLY A CA 1
ATOM 1877 C C . GLY A 1 244 ? 0.622 -3.823 19.098 1.00 94.38 244 GLY A C 1
ATOM 1878 O O . GLY A 1 244 ? 0.980 -2.784 18.536 1.00 94.38 244 GLY A O 1
ATOM 1879 N N . SER A 1 245 ? 0.259 -4.910 18.418 1.00 97.50 245 SER A N 1
ATOM 1880 C CA . SER A 1 245 ? 0.097 -4.926 16.966 1.00 97.50 245 SER A CA 1
ATOM 1881 C C . SER A 1 245 ? -1.204 -4.255 16.533 1.00 97.50 245 SER A C 1
ATOM 1883 O O . SER A 1 245 ? -2.173 -4.174 17.295 1.00 97.50 245 SER A O 1
ATOM 1885 N N . LEU A 1 246 ? -1.273 -3.828 15.272 1.00 96.75 246 LEU A N 1
ATOM 1886 C CA . LEU A 1 246 ? -2.510 -3.293 14.697 1.00 96.75 246 LEU A CA 1
ATOM 1887 C C . LEU A 1 246 ? -3.670 -4.303 14.761 1.00 96.75 246 LEU A C 1
ATOM 1889 O O . LEU A 1 246 ? -4.826 -3.896 14.866 1.00 96.75 246 LEU A O 1
ATOM 1893 N N . GLN A 1 247 ? -3.399 -5.611 14.761 1.00 97.06 247 GLN A N 1
ATOM 1894 C CA . GLN A 1 247 ? -4.433 -6.625 14.980 1.00 97.06 247 GLN A CA 1
ATOM 1895 C C . GLN A 1 247 ? -5.040 -6.520 16.383 1.00 97.06 247 GLN A C 1
ATOM 1897 O O . GLN A 1 247 ? -6.260 -6.506 16.515 1.00 97.06 247 GLN A O 1
ATOM 1902 N N . GLN A 1 248 ? -4.214 -6.358 17.419 1.00 97.94 248 GLN A N 1
ATOM 1903 C CA . GLN A 1 248 ? -4.706 -6.167 18.788 1.00 97.94 248 GLN A CA 1
ATOM 1904 C C . GLN A 1 248 ? -5.520 -4.871 18.915 1.00 97.94 248 GLN A C 1
ATOM 1906 O O . GLN A 1 248 ? -6.498 -4.816 19.659 1.00 97.94 248 GLN A O 1
ATOM 1911 N N . TRP A 1 249 ? -5.163 -3.837 18.149 1.00 97.94 249 TRP A N 1
ATOM 1912 C CA . TRP A 1 249 ? -5.962 -2.616 18.040 1.00 97.94 249 TRP A CA 1
ATOM 1913 C C . TRP A 1 249 ? -7.321 -2.842 17.372 1.00 97.94 249 TRP A C 1
ATOM 1915 O O . TRP A 1 249 ? -8.317 -2.285 17.831 1.00 97.94 249 TRP A O 1
ATOM 1925 N N . ALA A 1 250 ? -7.395 -3.654 16.316 1.00 96.75 250 ALA A N 1
ATOM 1926 C CA . ALA A 1 250 ? -8.670 -4.019 15.698 1.00 96.75 250 ALA A CA 1
ATOM 1927 C C . ALA A 1 250 ? -9.572 -4.787 16.677 1.00 96.75 250 ALA A C 1
ATOM 1929 O O . ALA A 1 250 ? -10.759 -4.474 16.789 1.00 96.75 250 ALA A O 1
ATOM 1930 N N . ASP A 1 251 ? -8.996 -5.712 17.449 1.00 97.06 251 ASP A N 1
ATOM 1931 C CA . ASP A 1 251 ? -9.715 -6.456 18.486 1.00 97.06 251 ASP A CA 1
ATOM 1932 C C . ASP A 1 251 ? -10.221 -5.516 19.596 1.00 97.06 251 ASP A C 1
ATOM 1934 O O . ASP A 1 251 ? -11.360 -5.638 20.050 1.00 97.06 251 ASP A O 1
ATOM 1938 N N . PHE A 1 252 ? -9.413 -4.528 20.001 1.00 97.31 252 PHE A N 1
ATOM 1939 C CA . PHE A 1 252 ? -9.829 -3.486 20.943 1.00 97.31 252 PHE A CA 1
ATOM 1940 C C . PHE A 1 252 ? -11.040 -2.700 20.421 1.00 97.31 252 PHE A C 1
ATOM 1942 O O . PHE A 1 252 ? -12.022 -2.549 21.148 1.00 97.31 252 PHE A O 1
ATOM 1949 N N . VAL A 1 253 ? -11.010 -2.242 19.163 1.00 95.62 253 VAL A N 1
ATOM 1950 C CA . VAL A 1 253 ? -12.131 -1.513 18.538 1.00 95.62 253 VAL A CA 1
ATOM 1951 C C . VAL A 1 253 ? -13.392 -2.375 18.505 1.00 95.62 253 VAL A C 1
ATOM 1953 O O . VAL A 1 253 ? -14.467 -1.895 18.867 1.00 95.62 253 VAL A O 1
ATOM 1956 N N . GLN A 1 254 ? -13.263 -3.649 18.129 1.00 95.44 254 GLN A N 1
ATOM 1957 C CA . GLN A 1 254 ? -14.370 -4.604 18.133 1.00 95.44 254 GLN A CA 1
ATOM 1958 C C . GLN A 1 254 ? -14.985 -4.759 19.533 1.00 95.44 254 GLN A C 1
ATOM 1960 O O . GLN A 1 254 ? -16.208 -4.761 19.668 1.00 95.44 254 GLN A O 1
ATOM 1965 N N . GLN A 1 255 ? -14.162 -4.835 20.581 1.00 95.06 255 GLN A N 1
ATOM 1966 C CA . GLN A 1 255 ? -14.642 -4.918 21.964 1.00 95.06 255 GLN A CA 1
ATOM 1967 C C . GLN A 1 255 ? -15.425 -3.670 22.392 1.00 95.06 255 GLN A C 1
ATOM 1969 O O . GLN A 1 255 ? -16.381 -3.796 23.150 1.00 95.06 255 GLN A O 1
ATOM 1974 N N . GLN A 1 256 ? -15.071 -2.477 21.899 1.00 93.81 256 GLN A N 1
ATOM 1975 C CA . GLN A 1 256 ? -15.762 -1.235 22.283 1.00 93.81 256 GLN A CA 1
ATOM 1976 C C . GLN A 1 256 ? -17.137 -1.053 21.621 1.00 93.81 256 GLN A C 1
ATOM 1978 O O . GLN A 1 256 ? -17.945 -0.244 22.089 1.00 93.81 256 GLN A O 1
ATOM 1983 N N . VAL A 1 257 ? -17.405 -1.774 20.529 1.00 89.44 257 VAL A N 1
ATOM 1984 C CA . VAL A 1 257 ? -18.711 -1.761 19.848 1.00 89.44 257 VAL A CA 1
ATOM 1985 C C . VAL A 1 257 ? -19.605 -2.941 20.222 1.00 89.44 257 VAL A C 1
ATOM 1987 O O . VAL A 1 257 ? -20.755 -2.976 19.784 1.00 89.44 257 VAL A O 1
ATOM 1990 N N . ALA A 1 258 ? -19.093 -3.905 20.989 1.00 79.06 258 ALA A N 1
ATOM 1991 C CA . ALA A 1 258 ? -19.908 -4.975 21.541 1.00 79.06 258 ALA A CA 1
ATOM 1992 C C . ALA A 1 258 ? -20.880 -4.397 22.598 1.00 79.06 258 ALA A C 1
ATOM 1994 O O . ALA A 1 258 ? -20.483 -3.498 23.344 1.00 79.06 258 ALA A O 1
ATOM 1995 N N . PRO A 1 259 ? -22.146 -4.855 22.625 1.00 60.31 259 PRO A N 1
ATOM 1996 C CA . PRO A 1 259 ? -23.171 -4.359 23.545 1.00 60.31 259 PRO A CA 1
ATOM 1997 C C . PRO A 1 259 ? -22.896 -4.691 25.018 1.00 60.31 259 PRO A C 1
ATOM 1999 O O . PRO A 1 259 ? -22.255 -5.732 25.292 1.00 60.31 259 PRO A O 1
#

Radius of gyration: 28.67 Å; chains: 1; bounding box: 78×62×89 Å